Protein AF-A0AAV2NN46-F1 (afdb_monomer_lite)

pLDDT: mean 78.25, std 20.44, range [29.89, 98.44]

Secondary structure (DSSP, 8-state):
-HHHHHHHHHHHHHTT----TT--TT---HHHHHHHHHHHHHHHHHHS--GGG---PPP-----------------------------------HHHHHHHHHHHHHHHHHHHHHHHHHHHHHHHHHHT--HHHHHHHTT--HHHHHHHHHHHHHHHHHHHIIIIIHHHHHHHHTTSS-HHHHHHHHT--HHHHHHHHHHHTSTTTGGGGTT----TT-SS-HHHHHHHHHHHHHHHS-TTS----SHHHHHHHHHHHHHHHHHHTT----THHHHHTS--HHHHHHHHHHSHHHHHHHHHS--

Foldseek 3Di:
DFVVQLVVLVVCVVVVPDDDPVSPDSGHDPVVVVVVCVVCVVVCCVVPPDPVPDPDDDPPPPPPDDDDDDDDDDDDDDDDDDDDDDDDDPDPPDPVVVVVVVVLLVVLVVLLVVLVLLVVLLVCCVPVVDDLVVSCVVSVHDSVVSVLLNVLVVLVVVLCLCVQQQVVLLVCVVVVVDPLVRSCVVSVHDSVSSVVQNVQVVPPVSNPPSQAPVPPVQPQDGPVLLVVLLVVLLCQLPPPVNPFDLALSRSLVVSFLSSLVSSVVVVTDHDPVCVVPNGHDPVVSSSSCSNCVVVSCVSRVVPD

Sequence (304 aa):
MEHLLSLAYKFAKEEKIPYPSIWKFNKADELWLLEFHMRNSEEMVRRFPPASSCTKEPPASTCAWESSSLLEQQEISEPSTSSYAHQPKRLKLSQDSNVRKSDIQTRIKRHLEISDQLDKAAKKVLEEYKDIARVAREYQLNPWILKQKVDIIELRKKQFFWKCKVEPAVHAVRFNILSVCDAAKEYKVEESDIHNRLKQLKNPKSCIYLHETIKTDDKVLSCEEEFLLLKKLEAEVNDDRNRNCGCRTCSLQILRHLAYQFAVENKKQYPSAWNNNKVADEVWLLQFEMRHSIEISEYFDMNV

Structure (mmCIF, N/CA/C/O backbone):
data_AF-A0AAV2NN46-F1
#
_entry.id   AF-A0AAV2NN46-F1
#
loop_
_atom_site.group_PDB
_atom_site.id
_atom_site.type_symbol
_atom_site.label_atom_id
_atom_site.label_alt_id
_atom_site.label_comp_id
_atom_site.label_asym_id
_atom_site.label_entity_id
_atom_site.label_seq_id
_atom_site.pdbx_PDB_ins_code
_atom_site.Cartn_x
_atom_site.Cartn_y
_atom_site.Cartn_z
_atom_site.occupancy
_atom_site.B_iso_or_equiv
_atom_site.auth_seq_id
_atom_site.auth_comp_id
_atom_site.auth_asym_id
_atom_site.auth_atom_id
_atom_site.pdbx_PDB_model_num
ATOM 1 N N . MET A 1 1 ? -22.398 11.031 11.250 1.00 68.88 1 MET A N 1
ATOM 2 C CA . MET A 1 1 ? -22.156 9.573 11.314 1.00 68.88 1 MET A CA 1
ATOM 3 C C . MET A 1 1 ? -23.207 8.875 12.171 1.00 68.88 1 MET A C 1
ATOM 5 O O . MET A 1 1 ? -23.981 8.112 11.622 1.00 68.88 1 MET A O 1
ATOM 9 N N . GLU A 1 2 ? -23.344 9.218 13.454 1.00 78.62 2 GLU A N 1
ATOM 10 C CA . GLU A 1 2 ? -24.349 8.625 14.365 1.00 78.62 2 GLU A CA 1
ATOM 11 C C . GLU A 1 2 ? -25.800 8.664 13.857 1.00 78.62 2 GLU A C 1
ATOM 13 O O . GLU A 1 2 ? -26.552 7.692 13.963 1.00 78.62 2 GLU A O 1
ATOM 18 N N . HIS A 1 3 ? -26.185 9.777 13.227 1.00 84.44 3 HIS A N 1
ATOM 19 C CA . HIS A 1 3 ? -27.491 9.897 12.588 1.00 84.44 3 HIS A CA 1
ATOM 20 C C . HIS A 1 3 ? -27.674 8.907 11.425 1.00 84.44 3 HIS A C 1
ATOM 22 O O . HIS A 1 3 ? -28.733 8.302 11.321 1.00 84.44 3 HIS A O 1
ATOM 28 N N . LEU A 1 4 ? -26.638 8.680 10.606 1.00 79.56 4 LEU A N 1
ATOM 29 C CA . LEU A 1 4 ? -26.676 7.730 9.486 1.00 79.56 4 LEU A CA 1
ATOM 30 C C . LEU A 1 4 ? -26.758 6.284 9.974 1.00 79.56 4 LEU A C 1
ATOM 32 O O . LEU A 1 4 ? -27.540 5.516 9.430 1.00 79.56 4 LEU A O 1
ATOM 36 N N . LEU A 1 5 ? -26.014 5.928 11.026 1.00 86.94 5 LEU A N 1
ATOM 37 C CA . LEU A 1 5 ? -26.113 4.602 11.647 1.00 86.94 5 LEU A CA 1
ATOM 38 C C . LEU A 1 5 ? -27.522 4.350 12.195 1.00 86.94 5 LEU A C 1
ATOM 40 O O . LEU A 1 5 ? -28.080 3.269 12.019 1.00 86.94 5 LEU A O 1
ATOM 44 N N . SER A 1 6 ? -28.117 5.366 12.824 1.00 92.06 6 SER A N 1
ATOM 45 C CA . SER A 1 6 ? -29.492 5.296 13.330 1.00 92.06 6 SER A CA 1
ATOM 46 C C . SER A 1 6 ? -30.518 5.216 12.193 1.00 92.06 6 SER A C 1
ATOM 48 O O . SER A 1 6 ? -31.498 4.482 12.291 1.00 92.06 6 SER A O 1
ATOM 50 N N . LEU A 1 7 ? -30.298 5.959 11.104 1.00 90.19 7 LEU A N 1
ATOM 51 C CA . LEU A 1 7 ? -31.166 5.967 9.928 1.00 90.19 7 LEU A CA 1
ATOM 52 C C . LEU A 1 7 ? -31.116 4.624 9.191 1.00 90.19 7 LEU A C 1
ATOM 54 O O . LEU A 1 7 ? -32.164 4.085 8.863 1.00 90.19 7 LEU A O 1
ATOM 58 N N . ALA A 1 8 ? -29.924 4.054 9.002 1.00 89.31 8 ALA A N 1
ATOM 59 C CA . ALA A 1 8 ? -29.737 2.739 8.395 1.00 89.31 8 ALA A CA 1
ATOM 60 C C . ALA A 1 8 ? -30.438 1.636 9.200 1.00 89.31 8 ALA A C 1
ATOM 62 O O . ALA A 1 8 ? -31.126 0.795 8.623 1.00 89.31 8 ALA A O 1
ATOM 63 N N . TYR A 1 9 ? -30.332 1.685 10.534 1.00 92.94 9 TYR A N 1
ATOM 64 C CA . TYR A 1 9 ? -31.074 0.786 11.418 1.00 92.94 9 TYR A CA 1
ATOM 65 C C . TYR A 1 9 ? -32.588 0.922 11.247 1.00 92.94 9 TYR A C 1
ATOM 67 O O . TYR A 1 9 ? -33.283 -0.078 11.070 1.00 92.94 9 TYR A O 1
ATOM 75 N N . LYS A 1 10 ? -33.104 2.157 11.296 1.00 93.50 10 LYS A N 1
ATOM 76 C CA . LYS A 1 10 ? -34.539 2.424 11.134 1.00 93.50 10 LYS A CA 1
ATOM 77 C C . LYS A 1 10 ? -35.049 1.942 9.785 1.00 93.50 10 LYS A C 1
ATOM 79 O O . LYS A 1 10 ? -36.015 1.193 9.762 1.00 93.50 10 LYS A O 1
ATOM 84 N N . PHE A 1 11 ? -34.350 2.283 8.707 1.00 90.00 11 PHE A N 1
ATOM 85 C CA . PHE A 1 11 ? -34.694 1.868 7.353 1.00 90.00 11 PHE A CA 1
ATOM 86 C C . PHE A 1 11 ? -34.747 0.342 7.225 1.00 90.00 11 PHE A C 1
ATOM 88 O O . PHE A 1 11 ? -35.750 -0.202 6.778 1.00 90.00 11 PHE A O 1
ATOM 95 N N . ALA A 1 12 ? -33.715 -0.372 7.692 1.00 89.38 12 ALA A N 1
ATOM 96 C CA . ALA A 1 12 ? -33.706 -1.833 7.634 1.00 89.38 12 ALA A CA 1
ATOM 97 C C . ALA A 1 12 ? -34.866 -2.451 8.433 1.00 89.38 12 ALA A C 1
ATOM 99 O O . ALA A 1 12 ? -35.472 -3.429 8.001 1.00 89.38 12 ALA A O 1
ATOM 100 N N . LYS A 1 13 ? -35.210 -1.861 9.583 1.00 93.31 13 LYS A N 1
ATOM 101 C CA . LYS A 1 13 ? -36.334 -2.300 10.415 1.00 93.31 13 LYS A CA 1
ATOM 102 C C . LYS A 1 13 ? -37.697 -2.014 9.773 1.00 93.31 13 LYS A C 1
ATOM 104 O O . LYS A 1 13 ? -38.565 -2.882 9.817 1.00 93.31 13 LYS A O 1
ATOM 109 N N . GLU A 1 14 ? -37.886 -0.827 9.203 1.00 94.50 14 GLU A N 1
ATOM 110 C CA . GLU A 1 14 ? -39.122 -0.392 8.535 1.00 94.50 14 GLU A CA 1
ATOM 111 C C . GLU A 1 14 ? -39.401 -1.236 7.286 1.00 94.50 14 GLU A C 1
ATOM 113 O O . GLU A 1 14 ? -40.496 -1.775 7.133 1.00 94.50 14 GLU A O 1
ATOM 118 N N . GLU A 1 15 ? -38.372 -1.468 6.473 1.00 94.75 15 GLU A N 1
ATOM 119 C CA . GLU A 1 15 ? -38.445 -2.267 5.245 1.00 94.75 15 GLU A CA 1
ATOM 120 C C . GLU A 1 15 ? -38.353 -3.784 5.495 1.00 94.75 15 GLU A C 1
ATOM 122 O O . GLU A 1 15 ? -38.344 -4.580 4.556 1.00 94.75 15 GLU A O 1
ATOM 127 N N . LYS A 1 16 ? -38.275 -4.214 6.765 1.00 93.56 16 LYS A N 1
ATOM 128 C CA . LYS A 1 16 ? -38.115 -5.624 7.177 1.00 93.56 16 LYS A CA 1
ATOM 129 C C . LYS A 1 16 ? -36.925 -6.323 6.499 1.00 93.56 16 LYS A C 1
ATOM 131 O O . LYS A 1 16 ? -36.957 -7.531 6.255 1.00 93.56 16 LYS A O 1
ATOM 136 N N . ILE A 1 17 ? -35.865 -5.573 6.211 1.00 86.56 17 ILE A N 1
ATOM 137 C CA . ILE A 1 17 ? -34.617 -6.093 5.655 1.00 86.56 17 ILE A CA 1
ATOM 138 C C . ILE A 1 17 ? -33.872 -6.828 6.779 1.00 86.56 17 ILE A C 1
ATOM 140 O O . ILE A 1 17 ? -33.664 -6.244 7.844 1.00 86.56 17 ILE A O 1
ATOM 144 N N . PRO A 1 18 ? -33.442 -8.087 6.585 1.00 87.00 18 PRO A N 1
ATOM 145 C CA . PRO A 1 18 ? -32.625 -8.782 7.573 1.00 87.00 18 PRO A CA 1
ATOM 146 C C . PRO A 1 18 ? -31.328 -8.013 7.846 1.00 87.00 18 PRO A C 1
ATOM 148 O O . PRO A 1 18 ? -30.603 -7.663 6.914 1.00 87.00 18 PRO A O 1
ATOM 151 N N . TYR A 1 19 ? -31.010 -7.782 9.118 1.00 86.75 19 TYR A N 1
ATOM 152 C CA . TYR A 1 19 ? -29.772 -7.124 9.535 1.00 86.75 19 TYR A CA 1
ATOM 153 C C . TYR A 1 19 ? -29.030 -7.947 10.602 1.00 86.75 19 TYR A C 1
ATOM 155 O O . TYR A 1 19 ? -29.654 -8.735 11.320 1.00 86.75 19 TYR A O 1
ATOM 163 N N . PRO A 1 20 ? -27.695 -7.798 10.716 1.00 82.94 20 PRO A N 1
ATOM 164 C CA . PRO A 1 20 ? -26.897 -8.546 11.682 1.00 82.94 20 PRO A CA 1
ATOM 165 C C . PRO A 1 20 ? -27.346 -8.315 13.129 1.00 82.94 20 PRO A C 1
ATOM 167 O O . PRO A 1 20 ? -27.617 -7.186 13.536 1.00 82.94 20 PRO A O 1
ATOM 170 N N . SER A 1 21 ? -27.309 -9.364 13.953 1.00 85.31 21 SER A N 1
ATOM 171 C CA . SER A 1 21 ? -27.601 -9.276 15.394 1.00 85.31 21 SER A CA 1
ATOM 172 C C . SER A 1 21 ? -26.622 -8.382 16.169 1.00 85.31 21 SER A C 1
ATOM 174 O O . SER A 1 21 ? -26.901 -7.995 17.304 1.00 85.31 21 SER A O 1
ATOM 176 N N . ILE A 1 22 ? -25.480 -8.030 15.562 1.00 82.44 22 ILE A N 1
ATOM 177 C CA . ILE A 1 22 ? -24.497 -7.108 16.143 1.00 82.44 22 ILE A CA 1
ATOM 178 C C . ILE A 1 22 ? -25.005 -5.662 16.183 1.00 82.44 22 ILE A C 1
ATOM 180 O O . ILE A 1 22 ? -24.465 -4.861 16.943 1.00 82.44 22 ILE A O 1
ATOM 184 N N . TRP A 1 23 ? -26.025 -5.322 15.384 1.00 89.88 23 TRP A N 1
ATOM 185 C CA . TRP A 1 23 ? -26.665 -4.009 15.413 1.00 89.88 23 TRP A CA 1
ATOM 186 C C . TRP A 1 23 ? -27.388 -3.842 16.748 1.00 89.88 23 TRP A C 1
ATOM 188 O O . TRP A 1 23 ? -28.367 -4.529 17.042 1.00 89.88 23 TRP A O 1
ATOM 198 N N . LYS A 1 24 ? -26.882 -2.937 17.585 1.00 84.56 24 LYS A N 1
ATOM 199 C CA . LYS A 1 24 ? -27.373 -2.712 18.948 1.00 84.56 24 LYS A CA 1
ATOM 200 C C . LYS A 1 24 ? -27.848 -1.275 19.108 1.00 84.56 24 LYS A C 1
ATOM 202 O O . LYS A 1 24 ? -27.440 -0.380 18.376 1.00 84.56 24 LYS A O 1
ATOM 207 N N . PHE A 1 25 ? -28.720 -1.055 20.091 1.00 85.44 25 PHE A N 1
ATOM 208 C CA . PHE A 1 25 ? -29.159 0.283 20.510 1.00 85.44 25 PHE A CA 1
ATOM 209 C C . PHE A 1 25 ? -29.754 1.149 19.386 1.00 85.44 25 PHE A C 1
ATOM 211 O O . PHE A 1 25 ? -29.559 2.361 19.362 1.00 85.44 25 PHE A O 1
ATOM 218 N N . ASN A 1 26 ? -30.504 0.532 18.469 1.00 88.19 26 ASN A N 1
ATOM 219 C CA . ASN A 1 26 ? -31.112 1.202 17.315 1.00 88.19 26 ASN A CA 1
ATOM 220 C C . ASN A 1 26 ? -30.107 1.866 16.357 1.00 88.19 26 ASN A C 1
ATOM 222 O O . ASN A 1 26 ? -30.427 2.880 15.735 1.00 88.19 26 ASN A O 1
ATOM 226 N N . LYS A 1 27 ? -28.898 1.307 16.244 1.00 88.69 27 LYS A N 1
ATOM 227 C CA . LYS A 1 27 ? -27.855 1.773 15.330 1.00 88.69 27 LYS A CA 1
ATOM 228 C C . LYS A 1 27 ? -27.284 0.610 14.528 1.00 88.69 27 LYS A C 1
ATOM 230 O O . LYS A 1 27 ? -27.138 -0.501 15.042 1.00 88.69 27 LYS A O 1
ATOM 235 N N . ALA A 1 28 ? -26.961 0.891 13.271 1.00 88.00 28 ALA A N 1
ATOM 236 C CA . ALA A 1 28 ? -26.109 0.034 12.470 1.00 88.00 28 ALA A CA 1
ATOM 237 C C . ALA A 1 28 ? -24.689 0.005 13.046 1.00 88.00 28 ALA A C 1
ATOM 239 O O . ALA A 1 28 ? -24.273 0.921 13.759 1.00 88.00 28 ALA A O 1
ATOM 240 N N . ASP A 1 29 ? -23.956 -1.055 12.736 1.00 87.31 29 ASP A N 1
ATOM 241 C CA . ASP A 1 29 ? -22.530 -1.142 13.036 1.00 87.31 29 ASP A CA 1
ATOM 242 C C . ASP A 1 29 ? -21.711 -0.225 12.097 1.00 87.31 29 ASP A C 1
ATOM 244 O O . ASP A 1 29 ? -22.091 0.023 10.948 1.00 87.31 29 ASP A O 1
ATOM 248 N N . GLU A 1 30 ? -20.600 0.314 12.606 1.00 75.94 30 GLU A N 1
ATOM 249 C CA . GLU A 1 30 ? -19.731 1.228 11.853 1.00 75.94 30 GLU A CA 1
ATOM 250 C C . GLU A 1 30 ? -19.098 0.548 10.637 1.00 75.94 30 GLU A C 1
ATOM 252 O O . GLU A 1 30 ? -18.963 1.195 9.597 1.00 75.94 30 GLU A O 1
ATOM 257 N N . LEU A 1 31 ? -18.756 -0.744 10.736 1.00 67.75 31 LEU A N 1
ATOM 258 C CA . LEU A 1 31 ? -18.189 -1.497 9.615 1.00 67.75 31 LEU A CA 1
ATOM 259 C C . LEU A 1 31 ? -19.199 -1.616 8.473 1.00 67.75 31 LEU A C 1
ATOM 261 O O . LEU A 1 31 ? -18.835 -1.388 7.323 1.00 67.75 31 LEU A O 1
ATOM 265 N N . TRP A 1 32 ? -20.477 -1.858 8.772 1.00 84.94 32 TRP A N 1
ATOM 266 C CA . TRP A 1 32 ? -21.539 -1.853 7.769 1.00 84.94 32 TRP A CA 1
ATOM 267 C C . TRP A 1 32 ? -21.662 -0.500 7.072 1.00 84.94 32 TRP A C 1
ATOM 269 O O . TRP A 1 32 ? -21.807 -0.458 5.853 1.00 84.94 32 TRP A O 1
ATOM 279 N N . LEU A 1 33 ? -21.598 0.616 7.810 1.00 77.50 33 LEU A N 1
ATOM 280 C CA . LEU A 1 33 ? -21.675 1.944 7.192 1.00 77.50 33 LEU A CA 1
ATOM 281 C C . LEU A 1 33 ? -20.454 2.220 6.314 1.00 77.50 33 LEU A C 1
ATOM 283 O O . LEU A 1 33 ? -20.599 2.817 5.247 1.00 77.50 33 LEU A O 1
ATOM 287 N N . LEU A 1 34 ? -19.275 1.756 6.734 1.00 63.25 34 LEU A N 1
ATOM 288 C CA . LEU A 1 34 ? -18.066 1.806 5.922 1.00 63.25 34 LEU A CA 1
ATOM 289 C C . LEU A 1 34 ? -18.253 1.013 4.627 1.00 63.25 34 LEU A C 1
ATOM 291 O O . LEU 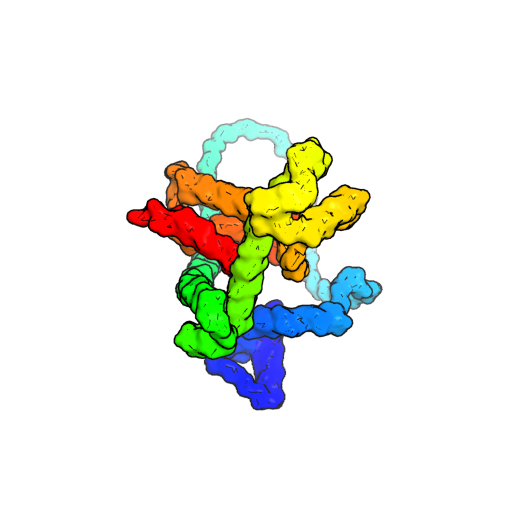A 1 34 ? -18.029 1.538 3.542 1.00 63.25 34 LEU A O 1
ATOM 295 N N . GLU A 1 35 ? -18.711 -0.234 4.728 1.00 65.44 35 GLU A N 1
ATOM 296 C CA . GLU A 1 35 ? -18.970 -1.104 3.581 1.00 65.44 35 GLU A CA 1
ATOM 297 C C . GLU A 1 35 ? -20.028 -0.514 2.648 1.00 65.44 35 GLU A C 1
ATOM 299 O O . GLU A 1 35 ? -19.847 -0.511 1.430 1.00 65.44 35 GLU A O 1
ATOM 304 N N . PHE A 1 36 ? -21.113 0.031 3.202 1.00 77.75 36 PHE A N 1
ATOM 305 C CA . PHE A 1 36 ? -22.149 0.723 2.447 1.00 77.75 36 PHE A CA 1
ATOM 306 C C . PHE A 1 36 ? -21.568 1.924 1.701 1.00 77.75 36 PHE A C 1
ATOM 308 O O . PHE A 1 36 ? -21.838 2.087 0.510 1.00 77.75 36 PHE A O 1
ATOM 315 N N . HIS A 1 37 ? -20.753 2.738 2.377 1.00 68.50 37 HIS A N 1
ATOM 316 C CA . HIS A 1 37 ? -20.130 3.902 1.765 1.00 68.50 37 HIS A CA 1
ATOM 317 C C . HIS A 1 37 ? -19.185 3.500 0.637 1.00 68.50 37 HIS A C 1
ATOM 319 O O . HIS A 1 37 ? -19.255 4.061 -0.449 1.00 68.50 37 HIS A O 1
ATOM 325 N N . MET A 1 38 ? -18.355 2.483 0.859 1.00 49.62 38 MET A N 1
ATOM 326 C CA . MET A 1 38 ? -17.400 1.995 -0.134 1.00 49.62 38 MET A CA 1
ATOM 327 C C . MET A 1 38 ? -18.085 1.317 -1.327 1.00 49.62 38 MET A C 1
ATOM 329 O O . MET A 1 38 ? -17.611 1.442 -2.450 1.00 49.62 38 MET A O 1
ATOM 333 N N . ARG A 1 39 ? -19.211 0.622 -1.116 1.00 61.47 39 ARG A N 1
ATOM 334 C CA . ARG A 1 39 ? -19.958 -0.053 -2.191 1.00 61.47 39 ARG A CA 1
ATOM 335 C C . ARG A 1 39 ? -20.794 0.915 -3.034 1.00 61.47 39 ARG A C 1
ATOM 337 O O . ARG A 1 39 ? -21.052 0.624 -4.196 1.00 61.47 39 ARG A O 1
ATOM 344 N N . ASN A 1 40 ? -21.223 2.039 -2.459 1.00 72.56 40 ASN A N 1
ATOM 345 C CA . ASN A 1 40 ? -22.122 2.996 -3.109 1.00 72.56 40 ASN A CA 1
ATOM 346 C C . ASN A 1 40 ? -21.483 4.376 -3.329 1.00 72.56 40 ASN A C 1
ATOM 348 O O . ASN A 1 40 ? -22.207 5.326 -3.617 1.00 72.56 40 ASN A O 1
ATOM 352 N N . SER A 1 41 ? -20.163 4.515 -3.184 1.00 65.25 41 SER A N 1
ATOM 353 C CA . SER A 1 41 ? -19.472 5.811 -3.248 1.00 65.25 41 SER A CA 1
ATOM 354 C C . SER A 1 41 ? -19.712 6.529 -4.577 1.00 65.25 41 SER A C 1
ATOM 356 O O . SER A 1 41 ? -20.092 7.696 -4.568 1.00 65.25 41 SER A O 1
ATOM 358 N N . GLU A 1 42 ? -19.593 5.832 -5.710 1.00 52.72 42 GLU A N 1
ATOM 359 C CA . GLU A 1 42 ? -19.836 6.408 -7.042 1.00 52.72 42 GLU A CA 1
ATOM 360 C C . GLU A 1 42 ? -21.281 6.907 -7.211 1.00 52.72 42 GLU A C 1
ATOM 362 O O . GLU A 1 42 ? -21.515 8.018 -7.693 1.00 52.72 42 GLU A O 1
ATOM 367 N N . GLU A 1 43 ? -22.267 6.117 -6.776 1.00 67.69 43 GLU A N 1
ATOM 368 C CA . GLU A 1 43 ? -23.683 6.493 -6.869 1.00 67.69 43 GLU A CA 1
ATOM 369 C C . GLU A 1 43 ? -24.028 7.626 -5.890 1.00 67.69 43 GLU A C 1
ATOM 371 O O . GLU A 1 43 ? -24.821 8.510 -6.218 1.00 67.69 43 GLU A O 1
ATOM 376 N N . MET A 1 44 ? -23.397 7.655 -4.712 1.00 71.44 44 MET A N 1
ATOM 377 C CA . MET A 1 44 ? -23.542 8.759 -3.766 1.00 71.44 44 MET A CA 1
ATOM 378 C C . MET A 1 44 ? -22.948 10.056 -4.315 1.00 71.44 44 MET A C 1
ATOM 380 O O . MET A 1 44 ? -23.612 11.083 -4.225 1.00 71.44 44 MET A O 1
ATOM 384 N N . VAL A 1 45 ? -21.777 10.022 -4.956 1.00 66.31 45 VAL A N 1
ATOM 385 C CA . VAL A 1 45 ? -21.192 11.197 -5.630 1.00 66.31 45 VAL A CA 1
ATOM 386 C C . VAL A 1 45 ? -22.081 11.670 -6.783 1.00 66.31 45 VAL A C 1
ATOM 388 O O . VAL A 1 45 ? -22.266 12.873 -6.969 1.00 66.31 45 VAL A O 1
ATOM 391 N N . ARG A 1 46 ? -22.684 10.740 -7.538 1.00 72.94 46 ARG A N 1
ATOM 392 C CA . ARG A 1 46 ? -23.619 11.074 -8.621 1.00 72.94 46 ARG A CA 1
ATOM 393 C C . ARG A 1 46 ? -24.901 11.738 -8.105 1.00 72.94 46 ARG A C 1
ATOM 395 O O . ARG A 1 46 ? -25.389 12.669 -8.742 1.00 72.94 46 ARG A O 1
ATOM 402 N N . ARG A 1 47 ? -25.481 11.248 -7.003 1.00 75.69 47 ARG A N 1
ATOM 403 C CA . ARG A 1 47 ? -26.779 11.729 -6.482 1.00 75.69 47 ARG A CA 1
ATOM 404 C C . ARG A 1 47 ? -26.673 12.913 -5.532 1.00 75.69 47 ARG A C 1
ATOM 406 O O . ARG A 1 47 ? -27.607 13.707 -5.453 1.00 75.69 47 ARG A O 1
ATOM 413 N N . PHE A 1 48 ? -25.567 13.021 -4.810 1.00 76.00 48 PHE A N 1
ATOM 414 C CA . PHE A 1 48 ? -25.339 14.041 -3.798 1.00 76.00 48 PHE A CA 1
ATOM 415 C C . PHE A 1 48 ? -24.089 14.833 -4.188 1.00 76.00 48 PHE A C 1
ATOM 417 O O . PHE A 1 48 ? -22.982 14.485 -3.772 1.00 76.00 48 PHE A O 1
ATOM 424 N N . PRO A 1 49 ? -24.238 15.880 -5.019 1.00 67.12 49 PRO A N 1
ATOM 425 C CA . PRO A 1 49 ? -23.098 16.672 -5.446 1.00 67.12 49 PRO A CA 1
ATOM 426 C C . PRO A 1 49 ? -22.423 17.341 -4.231 1.00 67.12 49 PRO A C 1
ATOM 428 O O . PRO A 1 49 ? -23.087 17.633 -3.229 1.00 67.12 49 PRO A O 1
ATOM 431 N N . PRO A 1 50 ? -21.097 17.567 -4.284 1.00 65.25 50 PRO A N 1
ATOM 432 C CA . PRO A 1 50 ? -20.323 18.062 -3.149 1.00 65.25 50 PRO A CA 1
ATOM 433 C C . PRO A 1 50 ? -20.869 19.401 -2.647 1.00 65.25 50 PRO A C 1
ATOM 435 O O . PRO A 1 50 ? -21.323 20.227 -3.436 1.00 65.25 50 PRO A O 1
ATOM 438 N N . ALA A 1 51 ? -20.784 19.653 -1.339 1.00 59.41 51 ALA A N 1
ATOM 439 C CA . ALA A 1 51 ? -21.324 20.862 -0.704 1.00 59.41 51 ALA A CA 1
ATOM 440 C C . ALA A 1 51 ? -20.830 22.185 -1.326 1.00 59.41 51 ALA A C 1
ATOM 442 O O . ALA A 1 51 ? -21.550 23.178 -1.291 1.00 59.41 51 ALA A O 1
ATOM 443 N N . SER A 1 52 ? -19.653 22.188 -1.961 1.00 55.03 52 SER A N 1
ATOM 444 C CA . SER A 1 52 ? -19.111 23.315 -2.735 1.00 55.03 52 SER A CA 1
ATOM 445 C C . SER A 1 52 ? -19.956 23.702 -3.958 1.00 55.03 52 SER A C 1
ATOM 447 O O . SER A 1 52 ? -19.765 24.779 -4.510 1.00 55.03 52 SER A O 1
ATOM 449 N N . SER A 1 53 ? -20.888 22.846 -4.381 1.00 58.84 53 SER A N 1
ATOM 450 C CA . SER A 1 53 ? -21.838 23.109 -5.471 1.00 58.84 53 SER A CA 1
ATOM 451 C C . SER A 1 53 ? -23.183 23.672 -4.989 1.00 58.84 53 SER A C 1
ATOM 453 O O . SER A 1 53 ? -24.026 24.045 -5.804 1.00 58.84 53 SER A O 1
ATOM 455 N N . CYS A 1 54 ? -23.402 23.756 -3.671 1.00 59.50 54 CYS A N 1
ATOM 456 C CA . CYS A 1 54 ? -24.621 24.313 -3.096 1.00 59.50 54 CYS A CA 1
ATOM 457 C C . CYS A 1 54 ? -24.557 25.850 -3.085 1.00 59.50 54 CYS A C 1
ATOM 459 O O . CYS A 1 54 ? -23.841 26.441 -2.285 1.00 59.50 54 CYS A O 1
ATOM 461 N N . THR A 1 55 ? -25.330 26.507 -3.954 1.00 65.94 55 THR A N 1
ATOM 462 C CA . THR A 1 55 ? -25.462 27.980 -4.009 1.00 65.94 55 THR A CA 1
ATOM 463 C C . THR A 1 55 ? -26.515 28.538 -3.052 1.00 65.94 55 THR A C 1
ATOM 465 O O . THR A 1 55 ? -26.741 29.745 -3.015 1.00 65.94 55 THR A O 1
ATOM 468 N N . LYS A 1 56 ? -27.193 27.675 -2.288 1.00 62.16 56 LYS A N 1
ATOM 469 C CA . LYS A 1 56 ? -28.202 28.105 -1.323 1.00 62.16 56 LYS A CA 1
ATOM 470 C C . LYS A 1 56 ? -27.510 28.511 -0.031 1.00 62.16 56 LYS A C 1
ATOM 472 O O . LYS A 1 56 ? -26.944 27.661 0.655 1.00 62.16 56 LYS A O 1
ATOM 477 N N . GLU A 1 57 ? -27.587 29.797 0.297 1.00 48.66 57 GLU A N 1
ATOM 478 C CA . GLU A 1 57 ? -27.253 30.269 1.636 1.00 48.66 57 GLU A CA 1
ATOM 479 C C . GLU A 1 57 ? -28.121 29.510 2.653 1.00 48.66 57 GLU A C 1
ATOM 481 O O . GLU A 1 57 ? -29.331 29.353 2.437 1.00 48.66 57 GLU A O 1
ATOM 486 N N . PRO A 1 58 ? -27.528 28.972 3.733 1.00 49.34 58 PRO A N 1
ATOM 487 C CA . PRO A 1 58 ? -28.312 28.345 4.781 1.00 49.34 58 PRO A CA 1
ATOM 488 C C . PRO A 1 58 ? -29.294 29.385 5.337 1.00 49.34 58 PRO A C 1
ATOM 490 O O . PRO A 1 58 ? -28.894 30.530 5.561 1.00 49.34 58 PRO A O 1
ATOM 493 N N . PRO A 1 59 ? -30.572 29.025 5.553 1.00 48.12 59 PRO A N 1
ATOM 494 C CA . PRO A 1 59 ? -31.536 29.953 6.123 1.00 48.12 59 PRO A CA 1
ATOM 495 C C . PRO A 1 59 ? -30.983 30.472 7.449 1.00 48.12 59 PRO A C 1
ATOM 497 O O . PRO A 1 59 ? -30.543 29.678 8.285 1.00 48.12 59 PRO A O 1
ATOM 500 N N . ALA A 1 60 ? -30.963 31.799 7.601 1.00 44.62 60 ALA A N 1
ATOM 501 C CA . ALA A 1 60 ? -30.478 32.472 8.794 1.00 44.62 60 ALA A CA 1
ATOM 502 C C . ALA A 1 60 ? -31.142 31.844 10.025 1.00 44.62 60 ALA A C 1
ATOM 504 O O . ALA A 1 60 ? -32.339 32.001 10.260 1.00 44.62 60 ALA A O 1
ATOM 505 N N . SER A 1 61 ? -30.357 31.072 10.774 1.00 45.06 61 SER A N 1
ATOM 506 C CA . SER A 1 61 ? -30.796 30.442 12.008 1.00 45.06 61 SER A CA 1
ATOM 507 C C . SER A 1 61 ? -31.019 31.541 13.037 1.00 45.06 61 SER A C 1
ATOM 509 O O . SER A 1 61 ? -30.069 32.048 13.632 1.00 45.06 61 SER A O 1
ATOM 511 N N . THR A 1 62 ? -32.278 31.901 13.258 1.00 40.56 62 THR A N 1
ATOM 512 C CA . THR A 1 62 ? -32.748 32.663 14.415 1.00 40.56 62 THR A CA 1
ATOM 513 C C . THR A 1 62 ? -32.518 31.841 15.684 1.00 40.56 62 THR A C 1
ATOM 515 O O . THR A 1 62 ? -33.417 31.191 16.206 1.00 40.56 62 THR A O 1
ATOM 518 N N . CYS A 1 63 ? -31.290 31.867 16.199 1.00 34.16 63 CYS A N 1
ATOM 519 C CA . CYS A 1 63 ? -30.998 31.510 17.583 1.00 34.16 63 CYS A CA 1
ATOM 520 C C . CYS A 1 63 ? -30.846 32.805 18.381 1.00 34.16 63 CYS A C 1
ATOM 522 O O . CYS A 1 63 ? -29.748 33.315 18.581 1.00 34.16 63 CYS A O 1
ATOM 524 N N . ALA A 1 64 ? -31.987 33.348 18.800 1.00 38.75 64 ALA A N 1
ATOM 525 C CA . ALA A 1 64 ? -32.075 34.406 19.792 1.00 38.75 64 ALA A CA 1
ATOM 526 C C . ALA A 1 64 ? -31.890 33.797 21.185 1.00 38.75 64 ALA A C 1
ATOM 528 O O . ALA A 1 64 ? -32.877 33.462 21.829 1.00 38.75 64 ALA A O 1
ATOM 529 N N . TRP A 1 65 ? -30.647 33.607 21.630 1.00 36.44 65 TRP A N 1
ATOM 530 C CA . TRP A 1 65 ? -30.353 33.391 23.048 1.00 36.44 65 TRP A CA 1
ATOM 531 C C . TRP A 1 65 ? -29.677 34.650 23.581 1.00 36.44 65 TRP A C 1
ATOM 533 O O . TRP A 1 65 ? -28.559 35.000 23.208 1.00 36.44 65 TRP A O 1
ATOM 543 N N . GLU A 1 66 ? -30.440 35.353 24.408 1.00 33.22 66 GLU A N 1
ATOM 544 C CA . GLU A 1 66 ? -30.055 36.529 25.165 1.00 33.22 66 GLU A CA 1
ATOM 545 C C . GLU A 1 66 ? -28.804 36.237 26.005 1.00 33.22 66 GLU A C 1
ATOM 547 O O . GLU A 1 66 ? -28.729 35.259 26.747 1.00 33.22 66 GLU A O 1
ATOM 552 N N . SER A 1 67 ? -27.812 37.115 25.917 1.00 30.08 67 SER A N 1
ATOM 553 C CA . SER A 1 67 ? -26.810 37.284 26.965 1.00 30.08 67 SER A CA 1
ATOM 554 C C . SER A 1 67 ? -26.798 38.755 27.332 1.00 30.08 67 SER A C 1
ATOM 556 O O . SER A 1 67 ? -26.189 39.590 26.665 1.00 30.08 67 SER A O 1
ATOM 558 N N . SER A 1 68 ? -27.558 39.061 28.379 1.00 30.44 68 SER A N 1
ATOM 559 C CA . SER A 1 68 ? -27.524 40.338 29.072 1.00 30.44 68 SER A CA 1
ATOM 560 C C . SER A 1 68 ? -26.147 40.579 29.688 1.00 30.44 68 SER A C 1
ATOM 562 O O . SER A 1 68 ? -25.669 39.766 30.470 1.00 30.44 68 SER A O 1
ATOM 564 N N . SER A 1 69 ? -25.602 41.757 29.370 1.00 30.56 69 SER A N 1
ATOM 565 C CA . SER A 1 69 ? -25.003 42.714 30.309 1.00 30.56 69 SER A CA 1
ATOM 566 C C . SER A 1 69 ? -23.860 42.236 31.218 1.00 30.56 69 SER A C 1
ATOM 568 O O . SER A 1 69 ? -24.101 41.560 32.210 1.00 30.56 69 SER A O 1
ATOM 570 N N . LEU A 1 70 ? -22.662 42.802 31.033 1.00 29.89 70 LEU A N 1
ATOM 571 C CA . LEU A 1 70 ? -22.257 43.975 31.829 1.00 29.89 70 LEU A CA 1
ATOM 572 C C . LEU A 1 70 ? -20.979 44.619 31.260 1.00 29.89 70 LEU A C 1
ATOM 574 O O . LEU A 1 70 ? -19.977 43.946 31.029 1.00 29.89 70 LEU A O 1
ATOM 578 N N . LEU A 1 71 ? -21.044 45.936 31.051 1.00 35.56 71 LEU A N 1
ATOM 579 C CA . LEU A 1 71 ? -19.887 46.825 30.958 1.00 35.56 71 LEU A CA 1
ATOM 580 C C . LEU A 1 71 ? -19.131 46.820 32.291 1.00 35.56 71 LEU A C 1
ATOM 582 O O . LEU A 1 71 ? -19.769 47.006 33.319 1.00 35.56 71 LEU A O 1
ATOM 586 N N . GLU A 1 72 ? -17.800 46.824 32.247 1.00 35.84 72 GLU A N 1
ATOM 587 C CA . GLU A 1 72 ? -17.042 47.856 32.963 1.00 35.84 72 GLU A CA 1
ATOM 588 C C . GLU A 1 72 ? -15.641 48.019 32.359 1.00 35.84 72 GLU A C 1
ATOM 590 O O . GLU A 1 72 ? -14.875 47.069 32.204 1.00 35.84 72 GLU A O 1
ATOM 595 N N . GLN A 1 73 ? -15.352 49.253 31.952 1.00 39.00 73 GLN A N 1
ATOM 596 C CA . GLN A 1 73 ? -14.027 49.739 31.591 1.00 39.00 73 GLN A CA 1
ATOM 597 C C . GLN A 1 73 ? -13.271 50.070 32.881 1.00 39.00 73 GLN A C 1
ATOM 599 O O . GLN A 1 73 ? -13.855 50.723 33.739 1.00 39.00 73 GLN A O 1
ATOM 604 N N . GLN A 1 74 ? -11.972 49.767 32.967 1.00 31.69 74 GLN A N 1
ATOM 605 C CA . GLN A 1 74 ? -11.015 50.761 33.463 1.00 31.69 74 GLN A CA 1
ATOM 606 C C . GLN A 1 74 ? -9.553 50.434 33.146 1.00 31.69 74 GLN A C 1
ATOM 608 O O . GLN A 1 74 ? -9.144 49.291 32.961 1.00 31.69 74 GLN A O 1
ATOM 613 N N . GLU A 1 75 ? -8.825 51.535 33.028 1.00 35.06 75 GLU A N 1
ATOM 614 C CA . GLU A 1 75 ? -7.491 51.766 32.504 1.00 35.06 75 GLU A CA 1
ATOM 615 C C . GLU A 1 75 ? -6.335 51.366 33.443 1.00 35.06 75 GLU A C 1
ATOM 617 O O . GLU A 1 75 ? -6.458 51.416 34.660 1.00 35.06 75 GLU A O 1
ATOM 622 N N . ILE A 1 76 ? -5.197 51.062 32.800 1.00 35.56 76 ILE A N 1
ATOM 623 C CA . ILE A 1 76 ? -3.795 51.406 33.128 1.00 35.56 76 ILE A CA 1
ATOM 624 C C . ILE A 1 76 ? -3.290 51.137 34.560 1.00 35.56 76 ILE A C 1
ATOM 626 O O . ILE A 1 76 ? -3.692 51.803 35.508 1.00 35.56 76 ILE A O 1
ATOM 630 N N . SER A 1 77 ? -2.247 50.295 34.674 1.00 31.83 77 SER A N 1
ATOM 631 C CA . SER A 1 77 ? -0.911 50.652 35.222 1.00 31.83 77 SER A CA 1
ATOM 632 C C . SER A 1 77 ? 0.029 49.431 35.269 1.00 31.83 77 SER A C 1
ATOM 634 O O . SER A 1 77 ? -0.240 48.452 35.959 1.00 31.83 77 SER A O 1
ATOM 636 N N . GLU A 1 78 ? 1.164 49.510 34.573 1.00 36.09 78 GLU A N 1
ATOM 637 C CA . GLU A 1 78 ? 2.430 48.863 34.976 1.00 36.09 78 GLU A CA 1
ATOM 638 C C . GLU A 1 78 ? 3.186 49.810 35.943 1.00 36.09 78 GLU A C 1
ATOM 640 O O . GLU A 1 78 ? 2.765 50.964 36.067 1.00 36.09 78 GLU A O 1
ATOM 645 N N . PRO A 1 79 ? 4.342 49.458 36.555 1.00 50.19 79 PRO A N 1
ATOM 646 C CA . PRO A 1 79 ? 5.027 48.161 36.668 1.00 50.19 79 PRO A CA 1
ATOM 647 C C . PRO A 1 79 ? 5.386 47.811 38.131 1.00 50.19 79 PRO A C 1
ATOM 649 O O . PRO A 1 79 ? 5.425 48.679 38.997 1.00 50.19 79 PRO A O 1
ATOM 652 N N . SER A 1 80 ? 5.768 46.557 38.406 1.00 34.06 80 SER A N 1
ATOM 653 C CA . SER A 1 80 ? 6.857 46.245 39.356 1.00 34.06 80 SER A CA 1
ATOM 654 C C . SER A 1 80 ? 7.275 44.776 39.291 1.00 34.06 80 SER A C 1
ATOM 656 O O . SER A 1 80 ? 6.490 43.853 39.487 1.00 34.06 80 SER A O 1
ATOM 658 N N . THR A 1 81 ? 8.568 44.605 39.052 1.00 39.12 81 THR A N 1
ATOM 659 C CA . THR A 1 81 ? 9.404 43.420 39.251 1.00 39.12 81 THR A CA 1
ATOM 660 C C . THR A 1 81 ? 9.145 42.689 40.570 1.00 39.12 81 THR A C 1
ATOM 662 O O . THR A 1 81 ? 9.313 43.277 41.635 1.00 39.12 81 THR A O 1
ATOM 665 N N . SER A 1 82 ? 8.891 41.377 40.512 1.00 33.38 82 SER A N 1
ATOM 666 C CA . SER A 1 82 ? 9.339 40.442 41.551 1.00 33.38 82 SER A CA 1
ATOM 667 C C . SER A 1 82 ? 9.329 38.996 41.053 1.00 33.38 82 SER A C 1
ATOM 669 O O . SER A 1 82 ? 8.376 38.517 40.442 1.00 33.38 82 SER A O 1
ATOM 671 N N . SER A 1 83 ? 10.444 38.329 41.320 1.00 40.72 83 SER A N 1
ATOM 672 C CA . SER A 1 83 ? 10.773 36.943 41.012 1.00 40.72 83 SER A CA 1
ATOM 673 C C . SER A 1 83 ? 9.773 35.968 41.645 1.00 40.72 83 SER A C 1
ATOM 675 O O . SER A 1 83 ? 9.661 35.941 42.869 1.00 40.72 83 SER A O 1
ATOM 677 N N . TYR A 1 84 ? 9.158 35.091 40.848 1.00 36.28 84 TYR A N 1
ATOM 678 C CA . TYR A 1 84 ? 8.643 33.811 41.338 1.00 36.28 84 TYR A CA 1
ATOM 679 C C . TYR A 1 84 ? 8.849 32.704 40.306 1.00 36.28 84 TYR A C 1
ATOM 681 O O . TYR A 1 84 ? 8.504 32.823 39.132 1.00 36.28 84 TYR A O 1
ATOM 689 N N . ALA A 1 85 ? 9.441 31.614 40.785 1.00 34.91 85 ALA A N 1
ATOM 690 C CA . ALA A 1 85 ? 9.689 30.390 40.051 1.00 34.91 85 ALA A CA 1
ATOM 691 C C . ALA A 1 85 ? 8.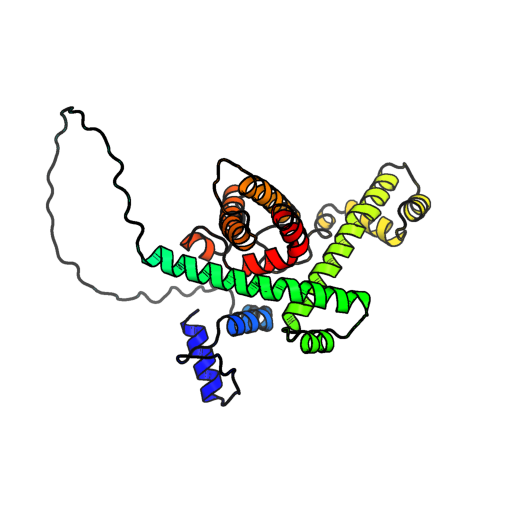380 29.793 39.507 1.00 34.91 85 ALA A C 1
ATOM 693 O O . ALA A 1 85 ? 7.481 29.419 40.262 1.00 34.91 85 ALA A O 1
ATOM 694 N N . HIS A 1 86 ? 8.297 29.650 38.185 1.00 34.69 86 HIS A N 1
ATOM 695 C CA . HIS A 1 86 ? 7.268 28.849 37.538 1.00 34.69 86 HIS A CA 1
ATOM 696 C C . HIS A 1 86 ? 7.529 27.362 37.806 1.00 34.69 86 HIS A C 1
ATOM 698 O O . HIS A 1 86 ? 8.370 26.737 37.163 1.00 34.69 86 HIS A O 1
ATOM 704 N N . GLN A 1 87 ? 6.761 26.766 38.717 1.00 38.78 87 GLN A N 1
ATOM 705 C CA . GLN A 1 87 ? 6.461 25.342 38.602 1.00 38.78 87 GLN A CA 1
ATOM 706 C C . GLN A 1 87 ? 5.459 25.144 37.455 1.00 38.78 87 GLN A C 1
ATOM 708 O O . GLN A 1 87 ? 4.449 25.856 37.398 1.00 38.78 87 GLN A O 1
ATOM 713 N N . PRO A 1 88 ? 5.672 24.178 36.546 1.00 34.66 88 PRO A N 1
ATOM 714 C CA . PRO A 1 88 ? 4.673 23.853 35.547 1.00 34.66 88 PRO A CA 1
ATOM 715 C C . PRO A 1 88 ? 3.467 23.210 36.240 1.00 34.66 88 PRO A C 1
ATOM 717 O O . PRO A 1 88 ? 3.545 22.105 36.783 1.00 34.66 88 PRO A O 1
ATOM 720 N N . LYS A 1 89 ? 2.326 23.908 36.200 1.00 32.62 89 LYS A N 1
ATOM 721 C CA . LYS A 1 89 ? 1.003 23.334 36.473 1.00 32.62 89 LYS A CA 1
ATOM 722 C C . LYS A 1 89 ? 0.849 22.086 35.599 1.00 32.62 89 LYS A C 1
ATOM 724 O O . LYS A 1 89 ? 0.649 22.192 34.391 1.00 32.62 89 LYS A O 1
ATOM 729 N N . ARG A 1 90 ? 0.934 20.900 36.210 1.00 33.72 90 ARG A N 1
ATOM 730 C CA . ARG A 1 90 ? 0.501 19.639 35.597 1.00 33.72 90 ARG A CA 1
ATOM 731 C C . ARG A 1 90 ? -0.955 19.807 35.169 1.00 33.72 90 ARG A C 1
ATOM 733 O O . ARG A 1 90 ? -1.857 19.824 36.007 1.00 33.72 90 ARG A O 1
ATOM 740 N N . LEU A 1 91 ? -1.167 19.932 33.862 1.00 33.78 91 LEU A N 1
ATOM 741 C CA . LEU A 1 91 ? -2.463 19.737 33.229 1.00 33.78 91 LEU A CA 1
ATOM 742 C C . LEU A 1 91 ? -2.981 18.362 33.662 1.00 33.78 91 LEU A C 1
ATOM 744 O O . LEU A 1 91 ? -2.382 17.333 33.347 1.00 33.78 91 LEU A O 1
ATOM 748 N N . LYS A 1 92 ? -4.073 18.349 34.431 1.00 35.88 92 LYS A N 1
ATOM 749 C CA . LYS A 1 92 ? -4.839 17.132 34.695 1.00 35.88 92 LYS A CA 1
ATOM 750 C C . LYS A 1 92 ? -5.384 16.657 33.351 1.00 35.88 92 LYS A C 1
ATOM 752 O O . LYS A 1 92 ? -6.361 17.206 32.849 1.00 35.88 92 LYS A O 1
ATOM 757 N N . LEU A 1 93 ? -4.707 15.676 32.759 1.00 35.81 93 LEU A N 1
ATOM 758 C CA . LEU A 1 93 ? -5.175 14.958 31.583 1.00 35.81 93 LEU A CA 1
ATOM 759 C C . LEU A 1 93 ? -6.504 14.296 31.970 1.00 35.81 93 LEU A C 1
ATOM 761 O O . LEU A 1 93 ? -6.547 13.449 32.864 1.00 35.81 93 LEU A O 1
ATOM 765 N N . SER A 1 94 ? -7.597 14.777 31.382 1.00 41.47 94 SER A N 1
ATOM 766 C CA . SER A 1 94 ? -8.954 14.354 31.715 1.00 41.47 94 SER A CA 1
ATOM 767 C C . SER A 1 94 ? -9.134 12.853 31.464 1.00 41.47 94 SER A C 1
ATOM 769 O O . SER A 1 94 ? -8.598 12.295 30.501 1.00 41.47 94 SER A O 1
ATOM 771 N N . GLN A 1 95 ? -9.913 12.196 32.329 1.00 43.34 95 GLN A N 1
ATOM 772 C CA . GLN A 1 95 ? -10.257 10.7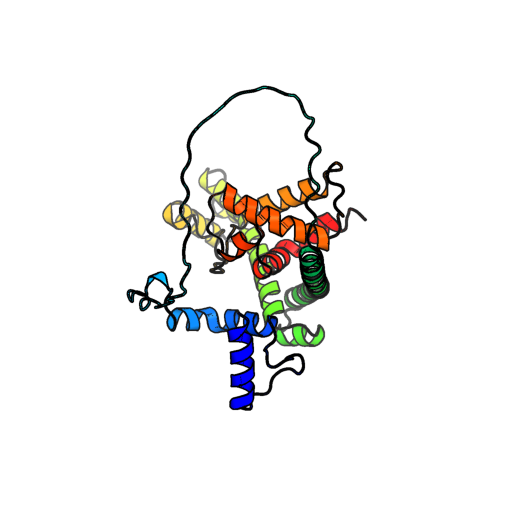67 32.247 1.00 43.34 95 GLN A CA 1
ATOM 773 C C . GLN A 1 95 ? -10.868 10.369 30.887 1.00 43.34 95 GLN A C 1
ATOM 775 O O . GLN A 1 95 ? -10.745 9.220 30.470 1.00 43.34 95 GLN A O 1
ATOM 780 N N . ASP A 1 96 ? -11.423 11.334 30.154 1.00 47.53 96 ASP A N 1
ATOM 781 C CA . ASP A 1 96 ? -12.010 11.176 28.820 1.00 47.53 96 ASP A CA 1
ATOM 782 C C . ASP A 1 96 ? -10.972 10.782 27.741 1.00 47.53 96 ASP A C 1
ATOM 784 O O . ASP A 1 96 ? -11.253 10.025 26.809 1.00 47.53 96 ASP A O 1
ATOM 788 N N . SER A 1 97 ? -9.716 11.223 27.900 1.00 54.06 97 SER A N 1
ATOM 789 C CA . SER A 1 97 ? -8.614 10.873 26.988 1.00 54.06 97 SER A CA 1
ATOM 790 C C . SER A 1 97 ? -8.168 9.410 27.111 1.00 54.06 97 SER A C 1
ATOM 792 O O . SER A 1 97 ? -7.755 8.804 26.120 1.00 54.06 97 SER A O 1
ATOM 794 N N . ASN A 1 98 ? -8.297 8.817 28.303 1.00 49.62 98 ASN A N 1
ATOM 795 C CA . ASN A 1 98 ? -7.944 7.418 28.547 1.00 49.62 98 ASN A CA 1
ATOM 796 C C . ASN A 1 98 ? -9.011 6.455 28.008 1.00 49.62 98 ASN A C 1
ATOM 798 O O . ASN A 1 98 ? -8.653 5.422 27.444 1.0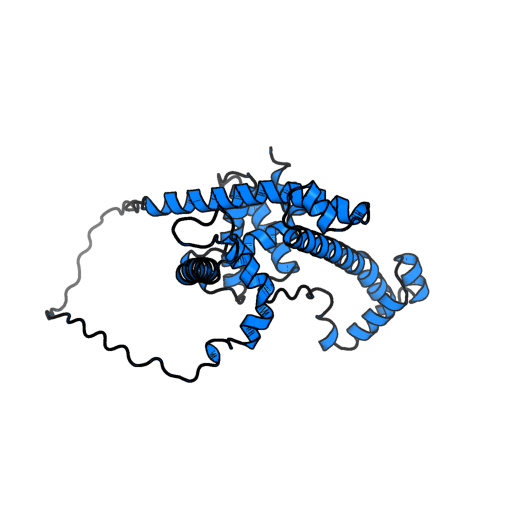0 49.62 98 ASN A O 1
ATOM 802 N N . VAL A 1 99 ? -10.298 6.815 28.099 1.00 56.28 99 VAL A N 1
ATOM 803 C CA . VAL A 1 99 ? -11.398 6.017 27.525 1.00 56.28 99 VAL A CA 1
ATOM 804 C C . VAL A 1 99 ? -11.279 5.957 25.997 1.00 56.28 99 VAL A C 1
ATOM 806 O O . VAL A 1 99 ? -11.310 4.871 25.421 1.00 56.28 99 VAL A O 1
ATOM 809 N N . ARG A 1 100 ? -11.019 7.094 25.331 1.00 60.41 100 ARG A N 1
ATOM 810 C CA . ARG A 1 100 ? -10.819 7.131 23.867 1.00 60.41 100 ARG A CA 1
ATOM 811 C C . ARG A 1 100 ? -9.543 6.421 23.403 1.00 60.41 100 ARG A C 1
ATOM 813 O O . ARG A 1 100 ? -9.553 5.786 22.352 1.00 60.41 100 ARG A O 1
ATOM 820 N N . LYS A 1 101 ? -8.444 6.497 24.169 1.00 60.62 101 LYS A N 1
ATOM 821 C CA . LYS A 1 101 ? -7.204 5.751 23.868 1.00 60.62 101 LYS A CA 1
ATOM 822 C C . LYS A 1 101 ? -7.400 4.236 23.950 1.00 60.62 101 LYS A C 1
ATOM 824 O O . LYS A 1 101 ? -6.849 3.515 23.121 1.00 60.62 101 LYS A O 1
ATOM 829 N N . SER A 1 102 ? -8.175 3.763 24.924 1.00 66.19 102 SER A N 1
ATOM 830 C CA . SER A 1 102 ? -8.468 2.336 25.096 1.00 66.19 102 SER A CA 1
ATOM 831 C C . SER A 1 102 ? -9.313 1.773 23.944 1.00 66.19 102 SER A C 1
ATOM 833 O O . SER A 1 102 ? -9.060 0.654 23.490 1.00 66.19 102 SER A O 1
ATOM 835 N N . ASP A 1 103 ? -10.250 2.565 23.418 1.00 84.06 103 ASP A N 1
ATOM 836 C CA . ASP A 1 103 ? -11.117 2.151 22.310 1.00 84.06 103 ASP A CA 1
ATOM 837 C C . ASP A 1 103 ? -10.332 1.947 21.003 1.00 84.06 103 ASP A C 1
ATOM 839 O O . ASP A 1 103 ? -10.377 0.873 20.401 1.00 84.06 103 ASP A O 1
ATOM 843 N N . ILE A 1 104 ? -9.490 2.913 20.617 1.00 86.56 104 ILE A N 1
ATOM 844 C CA . ILE A 1 104 ? -8.700 2.788 19.384 1.00 86.56 104 ILE A CA 1
ATOM 845 C C . ILE A 1 104 ? -7.702 1.623 19.430 1.00 86.56 104 ILE A C 1
ATOM 847 O O . ILE A 1 104 ? -7.527 0.929 18.433 1.00 86.56 104 ILE A O 1
ATOM 851 N N . GLN A 1 105 ? -7.048 1.372 20.570 1.00 88.31 105 GLN A N 1
ATOM 852 C CA . GLN A 1 105 ? -6.124 0.235 20.689 1.00 88.31 105 GLN A CA 1
ATOM 853 C C . GLN A 1 105 ? -6.849 -1.086 20.468 1.00 88.31 105 GLN A C 1
ATOM 855 O O . GLN A 1 105 ? -6.321 -1.978 19.811 1.00 88.31 105 GLN A O 1
ATOM 860 N N . THR A 1 106 ? -8.067 -1.197 20.992 1.00 89.56 106 THR A N 1
ATOM 861 C CA . THR A 1 106 ? -8.902 -2.386 20.822 1.00 89.56 106 THR A CA 1
ATOM 862 C C . THR A 1 106 ? -9.262 -2.593 19.353 1.00 89.56 106 THR A C 1
ATOM 864 O O . THR A 1 106 ? -9.178 -3.713 18.853 1.00 89.56 106 THR A O 1
ATOM 867 N N . ARG A 1 107 ? -9.603 -1.516 18.638 1.00 89.31 107 ARG A N 1
ATOM 868 C CA . ARG A 1 107 ? -9.920 -1.562 17.204 1.00 89.31 107 ARG A CA 1
ATOM 869 C C . ARG A 1 107 ? -8.707 -1.944 16.352 1.00 89.31 107 ARG A C 1
ATOM 871 O O . ARG A 1 107 ? -8.816 -2.842 15.523 1.00 89.31 107 ARG A O 1
ATOM 878 N N . ILE A 1 108 ? -7.536 -1.359 16.629 1.00 90.50 108 ILE A N 1
ATOM 879 C CA . ILE A 1 108 ? -6.274 -1.721 15.960 1.00 90.50 108 ILE A CA 1
ATOM 880 C C . ILE A 1 108 ? -5.937 -3.198 16.193 1.00 90.50 108 ILE A C 1
ATOM 882 O O . ILE A 1 108 ? -5.604 -3.899 15.245 1.00 90.50 108 ILE A O 1
ATOM 886 N N . LYS A 1 109 ? -6.054 -3.696 17.430 1.00 90.56 109 LYS A N 1
ATOM 887 C CA . LYS A 1 109 ? -5.781 -5.108 17.742 1.00 90.56 109 LYS A CA 1
ATOM 888 C C . LYS A 1 109 ? -6.680 -6.058 16.955 1.00 90.56 109 LYS A C 1
ATOM 890 O O . LYS A 1 109 ? -6.167 -6.968 16.316 1.00 90.56 109 LYS A O 1
ATOM 895 N N . ARG A 1 110 ? -7.992 -5.797 16.930 1.00 88.25 110 ARG A N 1
ATOM 896 C CA . ARG A 1 110 ? -8.940 -6.595 16.131 1.00 88.25 110 ARG A CA 1
ATOM 897 C C . ARG A 1 110 ? -8.582 -6.594 14.648 1.00 88.25 110 ARG A C 1
ATOM 899 O O . ARG A 1 110 ? -8.690 -7.623 13.996 1.00 88.25 110 ARG A O 1
ATOM 906 N N . HIS A 1 111 ? -8.154 -5.451 14.111 1.00 89.50 111 HIS A N 1
ATOM 907 C CA . HIS A 1 111 ? -7.704 -5.382 12.722 1.00 89.50 111 HIS A CA 1
ATOM 908 C C . HIS A 1 111 ? -6.467 -6.240 12.474 1.00 89.50 111 HIS A C 1
ATOM 910 O O . HIS A 1 111 ? -6.445 -6.996 11.512 1.00 89.50 111 HIS A O 1
ATOM 916 N N . LEU A 1 112 ? -5.462 -6.164 13.348 1.00 88.88 112 LEU A N 1
ATOM 917 C CA . LEU A 1 112 ? -4.235 -6.953 13.215 1.00 88.88 112 LEU A CA 1
ATOM 918 C C . LEU A 1 112 ? -4.508 -8.463 13.238 1.00 88.88 112 LEU A C 1
ATOM 920 O O . LEU A 1 112 ? -3.956 -9.190 12.417 1.00 88.88 112 LEU A O 1
ATOM 924 N N . GLU A 1 113 ? -5.422 -8.919 14.098 1.00 88.12 113 GLU A N 1
ATOM 925 C CA . GLU A 1 113 ? -5.863 -10.322 14.141 1.00 88.12 113 GLU A CA 1
ATOM 926 C C . GLU A 1 113 ? -6.468 -10.789 12.805 1.00 88.12 113 GLU A C 1
ATOM 928 O O . GLU A 1 113 ? -6.254 -11.927 12.378 1.00 88.12 113 GLU A O 1
ATOM 933 N N . ILE A 1 114 ? -7.209 -9.910 12.125 1.00 88.62 114 ILE A N 1
ATOM 934 C CA . ILE A 1 114 ? -7.796 -10.181 10.808 1.00 88.62 114 ILE A CA 1
ATOM 935 C C . ILE A 1 114 ? -6.737 -10.049 9.699 1.00 88.62 114 ILE A C 1
ATOM 937 O O . ILE A 1 114 ? -6.761 -10.827 8.746 1.00 88.62 114 ILE A O 1
ATOM 941 N N . SER A 1 115 ? -5.795 -9.108 9.818 1.00 90.19 115 SER A N 1
ATOM 942 C CA . SER A 1 115 ? -4.750 -8.824 8.820 1.00 90.19 115 SER A CA 1
ATOM 943 C C . SER A 1 115 ? -3.866 -10.045 8.554 1.00 90.19 115 SER A C 1
ATOM 945 O O . SER A 1 115 ? -3.685 -10.446 7.404 1.00 90.19 115 SER A O 1
ATOM 947 N N . ASP A 1 116 ? -3.432 -10.747 9.604 1.00 88.12 116 ASP A N 1
ATOM 948 C CA . ASP A 1 116 ? -2.600 -11.947 9.445 1.00 88.12 116 ASP A CA 1
ATOM 949 C C . ASP A 1 116 ? -3.356 -13.095 8.743 1.00 88.12 116 ASP A C 1
ATOM 951 O O . ASP A 1 116 ? -2.770 -13.908 8.017 1.00 88.12 116 ASP A O 1
ATOM 955 N N . GLN A 1 117 ? -4.676 -13.181 8.940 1.00 91.69 117 GLN A N 1
ATOM 956 C CA . GLN A 1 117 ? -5.526 -14.137 8.223 1.00 91.69 117 GLN A CA 1
ATOM 957 C C . GLN A 1 117 ? -5.746 -13.713 6.770 1.00 91.69 117 GLN A C 1
ATOM 959 O O . GLN A 1 117 ? -5.715 -14.566 5.880 1.00 91.69 117 GLN A O 1
ATOM 964 N N . LEU A 1 118 ? -5.927 -12.413 6.522 1.00 93.44 118 LEU A N 1
ATOM 965 C CA . LEU A 1 118 ? -6.042 -11.840 5.182 1.00 93.44 118 LEU A CA 1
ATOM 966 C C . LEU A 1 118 ? -4.790 -12.114 4.352 1.00 93.44 118 LEU A C 1
ATOM 968 O O . LEU A 1 118 ? -4.925 -12.509 3.197 1.00 93.44 118 LEU A O 1
ATOM 972 N N . ASP A 1 119 ? -3.597 -11.981 4.928 1.00 90.69 119 ASP A N 1
ATOM 973 C CA . ASP A 1 119 ? -2.335 -12.240 4.229 1.00 90.69 119 ASP A CA 1
ATOM 974 C C . ASP A 1 119 ? -2.223 -13.710 3.796 1.00 90.69 119 ASP A C 1
ATOM 976 O O . ASP A 1 119 ? -1.916 -14.007 2.636 1.00 90.69 119 ASP A O 1
ATOM 980 N N . LYS A 1 120 ? -2.576 -14.646 4.687 1.00 92.06 120 LYS A N 1
ATOM 981 C CA . LYS A 1 120 ? -2.620 -16.087 4.376 1.00 92.06 120 LYS A CA 1
ATOM 982 C C . LYS A 1 120 ? -3.662 -16.411 3.304 1.00 92.06 120 LYS A C 1
ATOM 984 O O . LYS A 1 120 ? -3.368 -17.142 2.358 1.00 92.06 120 LYS A O 1
ATOM 989 N N . ALA A 1 121 ? -4.869 -15.863 3.433 1.00 95.31 121 ALA A N 1
ATOM 990 C CA . ALA A 1 121 ? -5.955 -16.076 2.484 1.00 95.31 121 ALA A CA 1
ATOM 991 C C . ALA A 1 121 ? -5.630 -15.488 1.101 1.00 95.31 121 ALA A C 1
ATOM 993 O O . ALA A 1 121 ? -5.858 -16.140 0.083 1.00 95.31 121 ALA A O 1
ATOM 994 N N . ALA A 1 122 ? -5.052 -14.287 1.043 1.00 94.75 122 ALA A N 1
ATOM 995 C CA . ALA A 1 122 ? -4.685 -13.634 -0.209 1.00 94.75 122 ALA A CA 1
ATOM 996 C C . ALA A 1 122 ? -3.559 -14.390 -0.923 1.00 94.75 122 ALA A C 1
ATOM 998 O O . ALA A 1 122 ? -3.642 -14.618 -2.130 1.00 94.75 122 ALA A O 1
ATOM 999 N N . LYS A 1 123 ? -2.552 -14.864 -0.176 1.00 92.69 123 LYS A N 1
ATOM 1000 C CA . LYS A 1 123 ? -1.515 -15.756 -0.711 1.00 92.69 123 LYS A CA 1
ATOM 1001 C C . LYS A 1 123 ? -2.133 -17.007 -1.340 1.00 92.69 123 LYS A C 1
ATOM 1003 O O . LYS A 1 123 ? -1.810 -17.339 -2.476 1.00 92.69 123 LYS A O 1
ATOM 1008 N N . LYS A 1 124 ? -3.090 -17.634 -0.651 1.00 94.88 124 LYS A N 1
ATOM 1009 C CA . LYS A 1 124 ? -3.808 -18.810 -1.155 1.00 94.88 124 LYS A CA 1
ATOM 1010 C C . LYS A 1 124 ? -4.581 -18.533 -2.445 1.00 94.88 124 LYS A C 1
ATOM 1012 O O . LYS A 1 124 ? -4.536 -19.345 -3.364 1.00 94.88 124 LYS A O 1
ATOM 1017 N N . VAL A 1 125 ? -5.277 -17.397 -2.538 1.00 96.06 125 VAL A N 1
ATOM 1018 C CA . VAL A 1 125 ? -5.965 -16.983 -3.776 1.00 96.06 125 VAL A CA 1
ATOM 1019 C C . VAL A 1 125 ? -4.974 -16.889 -4.938 1.00 96.06 125 VAL A C 1
ATOM 1021 O O . VAL A 1 125 ? -5.246 -17.428 -6.009 1.00 96.06 125 VAL A O 1
ATOM 1024 N N . LEU A 1 126 ? -3.828 -16.244 -4.710 1.00 93.44 126 LEU A N 1
ATOM 1025 C CA . LEU A 1 126 ? -2.835 -15.952 -5.744 1.00 93.44 126 LEU A CA 1
ATOM 1026 C C . LEU A 1 126 ? -2.020 -17.171 -6.191 1.00 93.44 126 LEU A C 1
ATOM 1028 O O . LEU A 1 126 ? -1.660 -17.254 -7.360 1.00 93.44 126 LEU A O 1
ATOM 1032 N N . GLU A 1 127 ? -1.693 -18.089 -5.282 1.00 92.50 127 GLU A N 1
ATOM 1033 C CA . GLU A 1 127 ? -0.868 -19.267 -5.589 1.00 92.50 127 GLU A CA 1
ATOM 1034 C C . GLU A 1 127 ? -1.696 -20.431 -6.138 1.00 92.50 127 GLU A C 1
ATOM 1036 O O . GLU A 1 127 ? -1.265 -21.132 -7.050 1.00 92.50 127 GLU A O 1
ATOM 1041 N N . GLU A 1 128 ? -2.900 -20.634 -5.602 1.00 89.62 128 GLU A N 1
ATOM 1042 C CA . GLU A 1 128 ? -3.750 -21.774 -5.956 1.00 89.62 128 GLU A CA 1
ATOM 1043 C C . GLU A 1 128 ? -4.837 -21.405 -6.985 1.00 89.62 128 GLU A C 1
ATOM 1045 O O . GLU A 1 128 ? -5.707 -22.230 -7.277 1.00 89.62 128 GLU A O 1
ATOM 1050 N N . TYR A 1 129 ? -4.822 -20.169 -7.507 1.00 78.62 129 TYR A N 1
ATOM 1051 C CA . TYR A 1 129 ? -5.808 -19.615 -8.451 1.00 78.62 129 TYR A CA 1
ATOM 1052 C C . TYR A 1 129 ? -7.258 -19.882 -8.023 1.00 78.62 129 TYR A C 1
ATOM 1054 O O . TYR A 1 129 ? -8.127 -20.258 -8.816 1.00 78.62 129 TYR A O 1
ATOM 1062 N N . LYS A 1 130 ? -7.525 -19.749 -6.722 1.00 80.06 130 LYS A N 1
ATOM 1063 C CA . LYS A 1 130 ? -8.832 -20.075 -6.150 1.00 80.06 130 LYS A CA 1
ATOM 1064 C C . LYS A 1 130 ? -9.787 -18.896 -6.251 1.00 80.06 130 LYS A C 1
ATOM 1066 O O . LYS A 1 130 ? -9.416 -17.751 -6.031 1.00 80.06 130 LYS A O 1
ATOM 1071 N N . ASP A 1 131 ? -11.058 -19.225 -6.466 1.00 94.06 131 ASP A N 1
ATOM 1072 C CA . ASP A 1 131 ? -12.163 -18.282 -6.316 1.00 94.06 131 ASP A CA 1
ATOM 1073 C C . ASP A 1 131 ? -12.121 -17.574 -4.946 1.00 94.06 131 ASP A C 1
ATOM 1075 O O . ASP A 1 131 ? -12.087 -18.229 -3.896 1.00 94.06 131 ASP A O 1
ATOM 1079 N N . ILE A 1 132 ? -12.145 -16.237 -4.973 1.00 94.75 132 ILE A N 1
ATOM 1080 C CA . ILE A 1 132 ? -12.037 -15.378 -3.785 1.00 94.75 132 ILE A CA 1
ATOM 1081 C C . ILE A 1 132 ? -13.164 -15.676 -2.796 1.00 94.75 132 ILE A C 1
ATOM 1083 O O . ILE A 1 132 ? -12.914 -15.771 -1.596 1.00 94.75 132 ILE A O 1
ATOM 1087 N N . ALA A 1 133 ? -14.400 -15.866 -3.271 1.00 95.38 133 ALA A N 1
ATOM 1088 C CA . ALA A 1 133 ? -15.539 -16.101 -2.388 1.00 95.38 133 ALA A CA 1
ATOM 1089 C C . ALA A 1 133 ? -15.417 -17.441 -1.648 1.00 95.38 133 ALA A C 1
ATOM 1091 O O . ALA A 1 133 ? -15.791 -17.541 -0.477 1.00 95.38 133 ALA A O 1
ATOM 1092 N N . ARG A 1 134 ? -14.867 -18.471 -2.300 1.00 95.81 134 ARG A N 1
ATOM 1093 C CA . ARG A 1 134 ? -14.562 -19.755 -1.659 1.00 95.81 134 ARG A CA 1
ATOM 1094 C C . ARG A 1 134 ? -13.494 -19.617 -0.577 1.00 95.81 134 ARG A C 1
ATOM 1096 O O . ARG A 1 134 ? -13.716 -20.119 0.522 1.00 95.81 134 ARG A O 1
ATOM 1103 N N . VAL A 1 135 ? -12.376 -18.947 -0.863 1.00 96.56 135 VAL A N 1
ATOM 1104 C CA . VAL A 1 135 ? -11.305 -18.751 0.132 1.00 96.56 135 VAL A CA 1
ATOM 1105 C C . VAL A 1 135 ? -11.794 -17.881 1.292 1.00 96.56 135 VAL A C 1
ATOM 1107 O O . VAL A 1 135 ? -11.547 -18.206 2.447 1.00 96.56 135 VAL A O 1
ATOM 1110 N N . ALA A 1 136 ? -12.576 -16.837 1.015 1.00 96.12 136 ALA A N 1
ATOM 1111 C CA . ALA A 1 136 ? -13.174 -16.001 2.050 1.00 96.12 136 ALA A CA 1
ATOM 1112 C C . ALA A 1 136 ? -14.057 -16.811 3.014 1.00 96.12 136 ALA A C 1
ATOM 1114 O O . ALA A 1 136 ? -13.930 -16.655 4.224 1.00 96.12 136 ALA A O 1
ATOM 1115 N N . ARG A 1 137 ? -14.895 -17.731 2.508 1.00 96.06 137 ARG A N 1
ATOM 1116 C CA . ARG A 1 137 ? -15.692 -18.632 3.365 1.00 96.06 137 ARG A CA 1
ATOM 1117 C C . ARG A 1 137 ? -14.824 -19.556 4.215 1.00 96.06 137 ARG A C 1
ATOM 1119 O O . ARG A 1 137 ? -15.142 -19.764 5.379 1.00 96.06 137 ARG A O 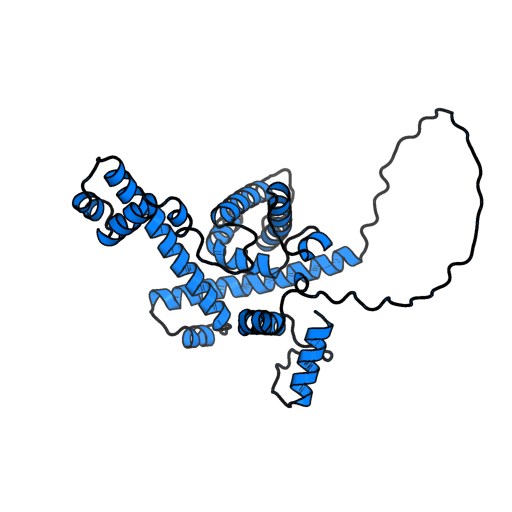1
ATOM 1126 N N . GLU A 1 138 ? -13.751 -20.099 3.643 1.00 95.50 138 GLU A N 1
ATOM 1127 C CA . GLU A 1 138 ? -12.826 -20.994 4.351 1.00 95.50 138 GLU A CA 1
ATOM 1128 C C . GLU A 1 138 ? -12.164 -20.300 5.550 1.00 95.50 138 GLU A C 1
ATOM 1130 O O . GLU A 1 138 ? -12.102 -20.871 6.634 1.00 95.50 138 GLU A O 1
ATOM 1135 N N . TYR A 1 139 ? -11.734 -19.051 5.368 1.00 94.50 139 TYR A N 1
ATOM 1136 C CA . TYR A 1 139 ? -11.087 -18.253 6.413 1.00 94.50 139 TYR A CA 1
ATOM 1137 C C . TYR A 1 139 ? -12.077 -17.423 7.248 1.00 94.50 139 TYR A C 1
ATOM 1139 O O . TYR A 1 139 ? -11.652 -16.673 8.116 1.00 94.50 139 TYR A O 1
ATOM 1147 N N . GLN A 1 140 ? -13.388 -17.539 7.001 1.00 95.25 140 GLN A N 1
ATOM 1148 C CA . GLN A 1 140 ? -14.432 -16.726 7.646 1.00 95.25 140 GLN A CA 1
ATOM 1149 C C . GLN A 1 140 ? -14.203 -15.205 7.495 1.00 95.25 140 GLN A C 1
ATOM 1151 O O . GLN A 1 140 ? -14.513 -14.416 8.385 1.00 95.25 140 GLN A O 1
ATOM 1156 N N . LEU A 1 141 ? -13.673 -14.789 6.343 1.00 93.69 141 LEU A N 1
ATOM 1157 C CA . LEU A 1 141 ? -13.357 -13.399 6.014 1.00 93.69 141 LEU A CA 1
ATOM 1158 C C . LEU A 1 141 ? -14.451 -12.758 5.159 1.00 93.69 141 LEU A C 1
ATOM 1160 O O . LEU A 1 141 ? -15.170 -13.427 4.413 1.00 93.69 141 LEU A O 1
ATOM 1164 N N . ASN A 1 142 ? -14.521 -11.427 5.196 1.00 91.50 142 ASN A N 1
ATOM 1165 C CA . ASN A 1 142 ? -15.321 -10.678 4.234 1.00 91.50 142 ASN A CA 1
ATOM 1166 C C . ASN A 1 142 ? -14.696 -10.819 2.821 1.00 91.50 142 ASN A C 1
ATOM 1168 O O . ASN A 1 142 ? -13.537 -10.428 2.633 1.00 91.50 142 ASN A O 1
ATOM 1172 N N . PRO A 1 143 ? -15.434 -11.322 1.807 1.00 92.88 143 PRO A N 1
ATOM 1173 C CA . PRO A 1 143 ? -14.902 -11.513 0.455 1.00 92.88 143 PRO A CA 1
ATOM 1174 C C . PRO A 1 143 ? -14.399 -10.229 -0.206 1.00 92.88 143 PRO A C 1
ATOM 1176 O O . PRO A 1 143 ? -13.470 -10.271 -1.008 1.00 92.88 143 PRO A O 1
ATOM 1179 N N . TRP A 1 144 ? -15.006 -9.089 0.118 1.00 90.44 144 TRP A N 1
ATOM 1180 C CA . TRP A 1 144 ? -14.623 -7.803 -0.446 1.00 90.44 144 TRP A CA 1
ATOM 1181 C C . TRP A 1 144 ? -13.291 -7.311 0.131 1.00 90.44 144 TRP A C 1
ATOM 1183 O O . TRP A 1 144 ? -12.427 -6.900 -0.637 1.00 90.44 144 TRP A O 1
ATOM 1193 N N . ILE A 1 145 ? -13.077 -7.443 1.446 1.00 89.56 145 ILE A N 1
ATOM 1194 C CA . ILE A 1 145 ? -11.794 -7.094 2.084 1.00 89.56 145 ILE A CA 1
ATOM 1195 C C . ILE A 1 145 ? -10.678 -8.006 1.557 1.00 89.56 145 ILE A C 1
ATOM 1197 O O . ILE A 1 145 ? -9.599 -7.531 1.203 1.00 89.56 145 ILE A O 1
ATOM 1201 N N . LEU A 1 146 ? -10.954 -9.309 1.414 1.00 93.75 146 LEU A N 1
ATOM 1202 C CA . LEU A 1 146 ? -10.000 -10.242 0.811 1.00 93.75 146 LEU A CA 1
ATOM 1203 C C . LEU A 1 146 ? -9.667 -9.852 -0.635 1.00 93.75 146 LEU A C 1
ATOM 1205 O O . LEU A 1 146 ? -8.495 -9.819 -1.003 1.00 93.75 146 LEU A O 1
ATOM 1209 N N . LYS A 1 147 ? -10.679 -9.511 -1.444 1.00 93.12 147 LYS A N 1
ATOM 1210 C CA . LYS A 1 147 ? -10.469 -9.027 -2.813 1.00 93.12 147 LYS A CA 1
ATOM 1211 C C . LYS A 1 147 ? -9.570 -7.793 -2.834 1.00 93.12 147 LYS A C 1
ATOM 1213 O O . LYS A 1 147 ? -8.619 -7.764 -3.603 1.00 93.12 147 LYS A O 1
ATOM 1218 N N . GLN A 1 148 ? -9.821 -6.810 -1.969 1.00 89.12 148 GLN A N 1
ATOM 1219 C CA . GLN A 1 148 ? -8.968 -5.624 -1.885 1.00 89.12 148 GLN A CA 1
ATOM 1220 C C . GLN A 1 148 ? -7.516 -5.978 -1.571 1.00 89.12 148 GLN A C 1
ATOM 1222 O O . GLN A 1 148 ? -6.605 -5.431 -2.189 1.00 89.12 148 GLN A O 1
ATOM 1227 N N . LYS A 1 149 ? -7.289 -6.903 -0.633 1.00 90.81 149 LYS A N 1
ATOM 1228 C CA . LYS A 1 149 ? -5.936 -7.345 -0.295 1.00 90.81 149 LYS A CA 1
ATOM 1229 C C . LYS A 1 149 ? -5.241 -8.018 -1.481 1.00 90.81 149 LYS A C 1
ATOM 1231 O O . LYS A 1 149 ? -4.076 -7.728 -1.746 1.00 90.81 149 LYS A O 1
ATOM 1236 N N . VAL A 1 150 ? -5.954 -8.878 -2.206 1.00 92.75 150 VAL A N 1
ATOM 1237 C CA . VAL A 1 150 ? -5.456 -9.527 -3.429 1.00 92.75 150 VAL A CA 1
ATOM 1238 C C . VAL A 1 150 ? -5.096 -8.477 -4.484 1.00 92.75 150 VAL A C 1
ATOM 1240 O O . VAL A 1 150 ? -3.959 -8.468 -4.952 1.00 92.75 150 VAL A O 1
ATOM 1243 N N . ASP A 1 151 ? -6.006 -7.541 -4.769 1.00 89.06 151 ASP A N 1
ATOM 1244 C CA . ASP A 1 151 ? -5.805 -6.459 -5.743 1.00 89.06 151 ASP A CA 1
ATOM 1245 C C . ASP A 1 151 ? -4.561 -5.606 -5.388 1.00 89.06 151 ASP A C 1
ATOM 1247 O O . ASP A 1 151 ? -3.756 -5.257 -6.256 1.00 89.06 151 ASP A O 1
ATOM 1251 N N . ILE A 1 152 ? -4.356 -5.307 -4.096 1.00 85.06 152 ILE A N 1
ATOM 1252 C CA . ILE A 1 152 ? -3.164 -4.606 -3.588 1.00 85.06 152 ILE A CA 1
ATOM 1253 C C . ILE A 1 152 ? -1.888 -5.401 -3.887 1.00 85.06 152 ILE A C 1
ATOM 1255 O O . ILE A 1 152 ? -0.928 -4.837 -4.416 1.00 85.06 152 ILE A O 1
ATOM 1259 N N . ILE A 1 153 ? -1.852 -6.696 -3.559 1.00 86.81 153 ILE A N 1
ATOM 1260 C CA . ILE A 1 153 ? -0.656 -7.531 -3.752 1.00 86.81 153 ILE A CA 1
ATOM 1261 C C . ILE A 1 153 ? -0.317 -7.663 -5.242 1.00 86.81 153 ILE A C 1
ATOM 1263 O O . ILE A 1 153 ? 0.849 -7.521 -5.618 1.00 86.81 153 ILE A O 1
ATOM 1267 N N . GLU A 1 154 ? -1.308 -7.905 -6.103 1.00 88.44 154 GLU A N 1
ATOM 1268 C CA . GLU A 1 154 ? -1.099 -7.984 -7.555 1.00 88.44 154 GLU A CA 1
ATOM 1269 C C . GLU A 1 154 ? -0.531 -6.687 -8.115 1.00 88.44 154 GLU A C 1
ATOM 1271 O O . GLU A 1 154 ? 0.426 -6.702 -8.900 1.00 88.44 154 GLU A O 1
ATOM 1276 N N . LEU A 1 155 ? -1.064 -5.548 -7.671 1.00 84.38 155 LEU A N 1
ATOM 1277 C CA . LEU A 1 155 ? -0.533 -4.273 -8.104 1.00 84.38 155 LEU A CA 1
ATOM 1278 C C . LEU A 1 155 ? 0.912 -4.080 -7.652 1.00 84.38 155 LEU A C 1
ATOM 1280 O O . LEU A 1 155 ? 1.735 -3.651 -8.459 1.00 84.38 155 LEU A O 1
ATOM 1284 N N . ARG A 1 156 ? 1.243 -4.390 -6.395 1.00 80.25 156 ARG A N 1
ATOM 1285 C CA . ARG A 1 156 ? 2.619 -4.251 -5.900 1.00 80.25 156 ARG A CA 1
ATOM 1286 C C . ARG A 1 156 ? 3.585 -5.120 -6.701 1.00 80.25 156 ARG A C 1
ATOM 1288 O O . ARG A 1 156 ? 4.646 -4.637 -7.093 1.00 80.25 156 ARG A O 1
ATOM 1295 N N . LYS A 1 157 ? 3.194 -6.355 -7.042 1.00 84.81 157 LYS A N 1
ATOM 1296 C CA . LYS A 1 157 ? 3.966 -7.225 -7.947 1.00 84.81 157 LYS A CA 1
ATOM 1297 C C . LYS A 1 157 ? 4.187 -6.566 -9.310 1.00 84.81 157 LYS A C 1
ATOM 1299 O O . LYS A 1 157 ? 5.313 -6.548 -9.806 1.00 84.81 157 LYS A O 1
ATOM 1304 N N . LYS A 1 158 ? 3.141 -5.974 -9.893 1.00 85.44 158 LYS A N 1
ATOM 1305 C CA . LYS A 1 158 ? 3.237 -5.239 -11.161 1.00 85.44 158 LYS A CA 1
ATOM 1306 C C . LYS A 1 158 ? 4.173 -4.033 -11.041 1.00 85.44 158 LYS A C 1
ATOM 1308 O O . LYS A 1 158 ? 5.056 -3.875 -11.875 1.00 85.44 158 LYS A O 1
ATOM 1313 N N . GLN A 1 159 ? 4.032 -3.211 -10.004 1.00 80.88 159 GLN A N 1
ATOM 1314 C CA . GLN A 1 159 ? 4.899 -2.052 -9.768 1.00 80.88 159 GLN A CA 1
ATOM 1315 C C . GLN A 1 159 ? 6.366 -2.460 -9.618 1.00 80.88 159 GLN A C 1
ATOM 1317 O O . GLN A 1 159 ? 7.236 -1.853 -10.241 1.00 80.88 159 GLN A O 1
ATOM 1322 N N . PHE A 1 160 ? 6.637 -3.514 -8.847 1.00 79.19 160 PHE A N 1
ATOM 1323 C CA . PHE A 1 160 ? 7.980 -4.060 -8.688 1.00 79.19 160 PHE A CA 1
ATOM 1324 C C . PHE A 1 160 ? 8.562 -4.529 -10.027 1.00 79.19 160 PHE A C 1
ATOM 1326 O O . PHE A 1 160 ? 9.679 -4.153 -10.374 1.00 79.19 160 PHE A O 1
ATOM 1333 N N . PHE A 1 161 ? 7.794 -5.283 -10.822 1.00 84.38 161 PHE A N 1
ATOM 1334 C CA . PHE A 1 161 ? 8.207 -5.698 -12.165 1.00 84.38 161 PHE A CA 1
ATOM 1335 C C . PHE A 1 161 ? 8.561 -4.494 -13.049 1.00 84.38 161 PHE A C 1
ATOM 1337 O O . PHE A 1 161 ? 9.644 -4.444 -13.631 1.00 84.38 161 PHE A O 1
ATOM 1344 N N . TRP A 1 162 ? 7.692 -3.483 -13.090 1.00 84.94 162 TRP A N 1
ATOM 1345 C CA . TRP A 1 162 ? 7.922 -2.274 -13.879 1.00 84.94 162 TRP A CA 1
ATOM 1346 C C . TRP A 1 162 ? 9.182 -1.522 -13.445 1.00 84.94 162 TRP A C 1
ATOM 1348 O O . TRP A 1 162 ? 10.014 -1.187 -14.288 1.00 84.94 162 TRP A O 1
ATOM 1358 N N . LYS A 1 163 ? 9.362 -1.309 -12.140 1.00 81.06 163 LYS A N 1
ATOM 1359 C CA . LYS A 1 163 ? 10.496 -0.558 -11.588 1.00 81.06 163 LYS A CA 1
ATOM 1360 C C . LYS A 1 163 ? 11.826 -1.300 -11.721 1.00 81.06 163 LYS A C 1
ATOM 1362 O O . LYS A 1 163 ? 12.843 -0.694 -12.034 1.00 81.06 163 LYS A O 1
ATOM 1367 N N . CYS A 1 164 ? 11.844 -2.610 -11.492 1.00 82.06 164 CYS A N 1
ATOM 1368 C CA . CYS A 1 164 ? 13.087 -3.383 -11.472 1.00 82.06 164 CYS A CA 1
ATOM 1369 C C . CYS A 1 164 ? 13.486 -3.944 -12.837 1.00 82.06 164 CYS A C 1
ATOM 1371 O O . CYS A 1 164 ? 14.653 -4.286 -13.023 1.00 82.06 164 CYS A O 1
ATOM 1373 N N . LYS A 1 165 ? 12.540 -4.092 -13.771 1.00 90.06 165 LYS A N 1
ATOM 1374 C CA . LYS A 1 165 ? 12.800 -4.704 -15.080 1.00 90.06 165 LYS A CA 1
ATOM 1375 C C . LYS A 1 165 ? 12.605 -3.719 -16.221 1.00 90.06 165 LYS A C 1
ATOM 1377 O O . LYS A 1 165 ? 13.533 -3.497 -16.993 1.00 90.06 165 LYS A O 1
ATOM 1382 N N . VAL A 1 166 ? 11.436 -3.087 -16.304 1.00 91.44 166 VAL A N 1
ATOM 1383 C CA . VAL A 1 166 ? 11.103 -2.243 -17.460 1.00 91.44 166 VAL A CA 1
ATOM 1384 C C . VAL A 1 166 ? 11.836 -0.900 -17.425 1.00 91.44 166 VAL A C 1
ATOM 1386 O O . VAL A 1 166 ? 12.376 -0.482 -18.445 1.00 91.44 166 VAL A O 1
ATOM 1389 N N . GLU A 1 167 ? 11.902 -0.219 -16.277 1.00 88.06 167 GLU A N 1
ATOM 1390 C CA . GLU A 1 167 ? 12.587 1.081 -16.176 1.00 88.06 167 GLU A CA 1
ATOM 1391 C C . GLU A 1 167 ? 14.091 1.002 -16.522 1.00 88.06 167 GLU A C 1
ATOM 1393 O O . GLU A 1 167 ? 14.534 1.807 -17.349 1.00 88.06 167 GLU A O 1
ATOM 1398 N N . PRO A 1 168 ? 14.872 0.029 -16.008 1.00 89.00 168 PRO A N 1
ATOM 1399 C CA . PRO A 1 168 ? 16.261 -0.164 -16.423 1.00 89.00 168 PRO A CA 1
ATOM 1400 C C . PRO A 1 168 ? 16.413 -0.504 -17.910 1.00 89.00 168 PRO A C 1
ATOM 1402 O O . PRO A 1 168 ? 17.278 0.067 -18.571 1.00 89.00 168 PRO A O 1
ATOM 1405 N N . ALA A 1 169 ? 15.542 -1.358 -18.462 1.00 96.19 169 ALA A N 1
ATOM 1406 C CA . ALA A 1 169 ? 15.560 -1.693 -19.888 1.00 96.19 169 ALA A CA 1
ATOM 1407 C C . ALA A 1 169 ? 15.340 -0.448 -20.761 1.00 96.19 169 ALA A C 1
ATOM 1409 O O . ALA A 1 169 ? 16.088 -0.179 -21.701 1.00 96.19 169 ALA A O 1
ATOM 1410 N N . VAL A 1 170 ? 14.346 0.367 -20.405 1.00 95.12 170 VAL A N 1
ATOM 1411 C CA . VAL A 1 170 ? 14.050 1.637 -21.078 1.00 95.12 170 VAL A CA 1
ATOM 1412 C C . VAL A 1 170 ? 15.213 2.616 -20.951 1.00 95.12 170 VAL A C 1
ATOM 1414 O O . VAL A 1 170 ? 15.524 3.311 -21.916 1.00 95.12 170 VAL A O 1
ATOM 1417 N N . HIS A 1 171 ? 15.870 2.672 -19.791 1.00 92.56 171 HIS A N 1
ATOM 1418 C CA . HIS A 1 171 ? 17.063 3.487 -19.585 1.00 92.56 171 HIS A CA 1
ATOM 1419 C C . HIS A 1 171 ? 18.208 3.045 -20.510 1.00 92.56 171 HIS A C 1
ATOM 1421 O O . HIS A 1 171 ? 18.762 3.879 -21.224 1.00 92.56 171 HIS A O 1
ATOM 1427 N N . ALA A 1 172 ? 18.520 1.747 -20.563 1.00 96.38 172 ALA A N 1
ATOM 1428 C CA . ALA A 1 172 ? 19.570 1.205 -21.427 1.00 96.38 172 ALA A CA 1
ATOM 1429 C C . ALA A 1 172 ? 19.338 1.548 -22.907 1.00 96.38 172 ALA A C 1
ATOM 1431 O O . ALA A 1 172 ? 20.252 2.017 -23.585 1.00 96.38 172 ALA A O 1
ATOM 1432 N N . VAL A 1 173 ? 18.098 1.410 -23.387 1.00 97.38 173 VAL A N 1
ATOM 1433 C CA . VAL A 1 173 ? 17.735 1.787 -24.762 1.00 97.38 173 VAL A CA 1
ATOM 1434 C C . VAL A 1 173 ? 17.821 3.299 -24.975 1.00 97.38 173 VAL A C 1
ATOM 1436 O O . VAL A 1 173 ? 18.368 3.758 -25.974 1.00 97.38 173 VAL A O 1
ATOM 1439 N N . ARG A 1 174 ? 17.301 4.103 -24.039 1.00 94.31 174 ARG A N 1
ATOM 1440 C CA . ARG A 1 174 ? 17.265 5.570 -24.157 1.00 94.31 174 ARG A CA 1
ATOM 1441 C C . ARG A 1 174 ? 18.659 6.186 -24.290 1.00 94.31 174 ARG A C 1
ATOM 1443 O O . ARG A 1 174 ? 18.801 7.194 -24.978 1.00 94.31 174 ARG A O 1
ATOM 1450 N N . PHE A 1 175 ? 19.655 5.604 -23.631 1.00 94.69 175 PHE A N 1
ATOM 1451 C CA . PHE A 1 175 ? 21.047 6.051 -23.688 1.00 94.69 175 PHE A CA 1
ATOM 1452 C C . PHE A 1 175 ? 21.881 5.301 -24.739 1.00 94.69 175 PHE A C 1
ATOM 1454 O O . PHE A 1 175 ? 23.103 5.400 -24.723 1.00 94.69 175 PHE A O 1
ATOM 1461 N N . ASN A 1 176 ? 21.228 4.589 -25.670 1.00 95.50 176 ASN A N 1
ATOM 1462 C CA . ASN A 1 176 ? 21.852 3.815 -26.748 1.00 95.50 176 ASN A CA 1
ATOM 1463 C C . ASN A 1 176 ? 22.895 2.791 -26.258 1.00 95.50 176 ASN A C 1
ATOM 1465 O O . ASN A 1 176 ? 23.852 2.498 -26.968 1.00 95.50 176 ASN A O 1
ATOM 1469 N N . ILE A 1 177 ? 22.720 2.259 -25.044 1.00 97.25 177 ILE A N 1
ATOM 1470 C CA . ILE A 1 177 ? 23.580 1.206 -24.488 1.00 97.25 177 ILE A CA 1
ATOM 1471 C C . ILE A 1 177 ? 23.227 -0.134 -25.138 1.00 97.25 177 ILE A C 1
ATOM 1473 O O . ILE A 1 177 ? 24.112 -0.896 -25.510 1.00 97.25 177 ILE A O 1
ATOM 1477 N N . LEU A 1 178 ? 21.927 -0.400 -25.293 1.00 97.75 178 LEU A N 1
ATOM 1478 C CA . LEU A 1 178 ? 21.385 -1.624 -25.881 1.00 97.75 178 LEU A CA 1
ATOM 1479 C C . LEU A 1 178 ? 20.334 -1.296 -26.944 1.00 97.75 178 LEU A C 1
ATOM 1481 O O . LEU A 1 178 ? 19.657 -0.266 -26.871 1.00 97.75 178 LEU A O 1
ATOM 1485 N N . SER A 1 179 ? 20.150 -2.208 -27.902 1.00 98.19 179 SER A N 1
ATOM 1486 C CA . SER A 1 179 ? 18.964 -2.197 -28.762 1.00 98.19 179 SER A CA 1
ATOM 1487 C C . SER A 1 179 ? 17.715 -2.604 -27.963 1.00 98.19 179 SER A C 1
ATOM 1489 O O . SER A 1 179 ? 17.819 -3.182 -26.881 1.00 98.19 179 SER A O 1
ATOM 1491 N N . VAL A 1 180 ? 16.513 -2.331 -28.486 1.00 98.19 180 VAL A N 1
ATOM 1492 C CA . VAL A 1 180 ? 15.259 -2.753 -27.824 1.00 98.19 180 VAL A CA 1
ATOM 1493 C C . VAL A 1 180 ? 15.199 -4.273 -27.661 1.00 98.19 180 VAL A C 1
ATOM 1495 O O . VAL A 1 180 ? 14.842 -4.754 -26.588 1.00 98.19 180 VAL A O 1
ATOM 1498 N N . CYS A 1 181 ? 15.600 -5.015 -28.695 1.00 98.38 181 CYS A N 1
ATOM 1499 C CA . CYS A 1 181 ? 15.621 -6.475 -28.686 1.00 98.38 181 CYS A CA 1
ATOM 1500 C C . CYS A 1 181 ? 16.603 -7.022 -27.636 1.00 98.38 181 CYS A C 1
ATOM 1502 O O . CYS A 1 181 ? 16.267 -7.940 -26.884 1.00 98.38 181 CYS A O 1
ATOM 1504 N N . ASP A 1 182 ? 17.798 -6.432 -27.537 1.00 98.44 182 ASP A N 1
ATOM 1505 C CA . ASP A 1 182 ? 18.807 -6.860 -26.560 1.00 98.44 182 ASP A CA 1
ATOM 1506 C C . ASP A 1 182 ? 18.376 -6.526 -25.129 1.00 98.44 182 ASP A C 1
ATOM 1508 O O . ASP A 1 182 ? 18.451 -7.382 -24.250 1.00 98.44 182 ASP A O 1
ATOM 1512 N N . ALA A 1 183 ? 17.824 -5.330 -24.901 1.00 98.00 183 ALA A N 1
ATOM 1513 C CA . ALA A 1 183 ? 17.290 -4.945 -23.597 1.00 98.00 183 ALA A CA 1
ATOM 1514 C C . ALA A 1 183 ? 16.109 -5.836 -23.167 1.00 98.00 183 ALA A C 1
ATOM 1516 O O . ALA A 1 183 ? 16.032 -6.243 -22.009 1.00 98.00 183 ALA A O 1
ATOM 1517 N N . ALA A 1 184 ? 15.204 -6.189 -24.084 1.00 98.00 184 ALA A N 1
ATOM 1518 C CA . ALA A 1 184 ? 14.097 -7.101 -23.794 1.00 98.00 184 ALA A CA 1
ATOM 1519 C C . ALA A 1 184 ? 14.599 -8.474 -23.315 1.00 98.00 184 ALA A C 1
ATOM 1521 O O . ALA A 1 184 ? 14.131 -8.993 -22.297 1.00 98.00 184 ALA A O 1
ATOM 1522 N N . LYS A 1 185 ? 15.614 -9.026 -23.991 1.00 98.06 185 LYS A N 1
ATOM 1523 C CA . LYS A 1 185 ? 16.251 -10.294 -23.603 1.00 98.06 185 LYS A CA 1
ATOM 1524 C C . LYS A 1 185 ? 16.984 -10.189 -22.267 1.00 98.06 185 LYS A C 1
ATOM 1526 O O . LYS A 1 185 ? 16.789 -11.046 -21.406 1.00 98.06 185 LYS A O 1
ATOM 1531 N N . GLU A 1 186 ? 17.797 -9.152 -22.080 1.00 97.69 186 GLU A N 1
ATOM 1532 C CA . GLU A 1 186 ? 18.627 -8.980 -20.884 1.00 97.69 186 GLU A CA 1
ATOM 1533 C C . GLU A 1 186 ? 17.783 -8.783 -19.620 1.00 97.69 186 GLU A C 1
ATOM 1535 O O . GLU A 1 186 ? 17.984 -9.460 -18.607 1.00 97.69 186 GLU A O 1
ATOM 1540 N N . TYR A 1 187 ? 16.770 -7.918 -19.691 1.00 94.62 187 TYR A N 1
ATOM 1541 C CA . TYR A 1 187 ? 15.905 -7.615 -18.552 1.00 94.62 187 TYR A CA 1
ATOM 1542 C C . TYR A 1 187 ? 14.699 -8.556 -18.430 1.00 94.62 187 TYR A C 1
ATOM 1544 O O . TYR A 1 187 ? 13.966 -8.462 -17.443 1.00 94.62 187 TYR A O 1
ATOM 1552 N N . LYS A 1 188 ? 14.527 -9.502 -19.366 1.00 96.81 188 LYS A N 1
ATOM 1553 C CA . LYS A 1 188 ? 13.405 -10.456 -19.424 1.00 96.81 188 LYS A CA 1
ATOM 1554 C C . LYS A 1 188 ? 12.046 -9.748 -19.420 1.00 96.81 188 LYS A C 1
ATOM 1556 O O . LYS A 1 188 ? 11.176 -10.059 -18.606 1.00 96.81 188 LYS A O 1
ATOM 1561 N N . VAL A 1 189 ? 11.894 -8.771 -20.306 1.00 96.81 189 VAL A N 1
ATOM 1562 C CA . VAL A 1 189 ? 10.658 -7.999 -20.505 1.00 96.81 189 VAL A CA 1
ATOM 1563 C C . VAL A 1 189 ? 10.227 -8.080 -21.962 1.00 96.81 189 VAL A C 1
ATOM 1565 O O . VAL A 1 189 ? 11.033 -8.404 -22.831 1.00 96.81 189 VAL A O 1
ATOM 1568 N N . GLU A 1 190 ? 8.966 -7.775 -22.249 1.00 97.56 190 GLU A N 1
ATOM 1569 C CA . GLU A 1 190 ? 8.501 -7.710 -23.631 1.00 97.56 190 GLU A CA 1
ATOM 1570 C C . GLU A 1 190 ? 8.991 -6.426 -24.323 1.00 97.56 190 GLU A C 1
ATOM 1572 O O . GLU A 1 190 ? 9.013 -5.344 -23.730 1.00 97.56 190 GLU A O 1
ATOM 1577 N N . GLU A 1 191 ? 9.341 -6.515 -25.611 1.00 98.12 191 GLU A N 1
ATOM 1578 C CA . GLU A 1 191 ? 9.704 -5.336 -26.419 1.00 98.12 191 GLU A CA 1
ATOM 1579 C C . GLU A 1 191 ? 8.560 -4.303 -26.462 1.00 98.12 191 GLU A C 1
ATOM 1581 O O . GLU A 1 191 ? 8.795 -3.091 -26.479 1.00 98.12 191 GLU A O 1
ATOM 1586 N N . SER A 1 192 ? 7.311 -4.785 -26.425 1.00 96.69 192 SER A N 1
ATOM 1587 C CA . SER A 1 192 ? 6.083 -3.986 -26.371 1.00 96.69 192 SER A CA 1
ATOM 1588 C C . SER A 1 192 ? 6.068 -3.038 -25.162 1.00 96.69 192 SER A C 1
ATOM 1590 O O . SER A 1 192 ? 5.779 -1.849 -25.321 1.00 96.69 192 SER A O 1
ATOM 1592 N N . ASP A 1 193 ? 6.442 -3.520 -23.974 1.00 94.62 193 ASP A N 1
ATOM 1593 C CA . ASP A 1 193 ? 6.495 -2.736 -22.736 1.00 94.62 193 ASP A CA 1
ATOM 1594 C C . ASP A 1 193 ? 7.544 -1.621 -22.819 1.00 94.62 193 ASP A C 1
ATOM 1596 O O . ASP A 1 193 ? 7.265 -0.468 -22.463 1.00 94.62 193 ASP A O 1
ATOM 1600 N N . ILE A 1 194 ? 8.727 -1.931 -23.365 1.00 96.12 194 ILE A N 1
ATOM 1601 C CA . ILE A 1 194 ? 9.803 -0.954 -23.584 1.00 96.12 194 ILE A CA 1
ATOM 1602 C C . ILE A 1 194 ? 9.334 0.131 -24.562 1.00 96.12 194 ILE A C 1
ATOM 1604 O O . ILE A 1 194 ? 9.448 1.328 -24.274 1.00 96.12 194 ILE A O 1
ATOM 1608 N N . HIS A 1 195 ? 8.769 -0.260 -25.707 1.00 96.06 195 HIS A N 1
ATOM 1609 C CA . HIS A 1 195 ? 8.267 0.673 -26.716 1.00 96.06 195 HIS A CA 1
ATOM 1610 C C . HIS A 1 195 ? 7.153 1.572 -26.179 1.00 96.06 195 HIS A C 1
ATOM 1612 O O . HIS A 1 195 ? 7.195 2.793 -26.373 1.00 96.06 195 HIS A O 1
ATOM 1618 N N . ASN A 1 196 ? 6.179 0.989 -25.478 1.00 92.88 196 ASN A N 1
ATOM 1619 C CA . ASN A 1 196 ? 5.086 1.724 -24.854 1.00 92.88 196 ASN A CA 1
ATOM 1620 C C . ASN A 1 196 ? 5.628 2.767 -23.877 1.00 92.88 196 ASN A C 1
ATOM 1622 O O . ASN A 1 196 ? 5.225 3.933 -23.929 1.00 92.88 196 ASN A O 1
ATOM 1626 N N . ARG A 1 197 ? 6.600 2.393 -23.040 1.00 90.12 197 ARG A N 1
ATOM 1627 C CA . ARG A 1 197 ? 7.199 3.317 -22.076 1.00 90.12 197 ARG A CA 1
ATOM 1628 C C . ARG A 1 197 ? 8.026 4.414 -22.743 1.00 90.12 197 ARG A C 1
ATOM 1630 O O . ARG A 1 197 ? 7.884 5.578 -22.378 1.00 90.12 197 ARG A O 1
ATOM 1637 N N . LEU A 1 198 ? 8.825 4.096 -23.761 1.00 93.12 198 LEU A N 1
ATOM 1638 C CA . LEU A 1 198 ? 9.556 5.100 -24.544 1.00 93.12 198 LEU A CA 1
ATOM 1639 C C . LEU A 1 198 ? 8.604 6.097 -25.221 1.00 93.12 198 LEU A C 1
ATOM 1641 O O . LEU A 1 198 ? 8.877 7.298 -25.237 1.00 93.12 198 LEU A O 1
ATOM 1645 N N . LYS A 1 199 ? 7.462 5.628 -25.741 1.00 92.38 199 LYS A N 1
ATOM 1646 C CA . LYS A 1 199 ? 6.416 6.492 -26.308 1.00 92.38 199 LYS A CA 1
ATOM 1647 C C . LYS A 1 199 ? 5.809 7.414 -25.248 1.00 92.38 199 LYS A C 1
ATOM 1649 O O . LYS A 1 199 ? 5.623 8.597 -25.523 1.00 92.38 199 LYS A O 1
ATOM 1654 N N . GLN A 1 200 ? 5.557 6.907 -24.040 1.00 86.12 200 GLN A N 1
ATOM 1655 C CA . GLN A 1 200 ? 5.085 7.723 -22.915 1.00 86.12 200 GLN A CA 1
ATOM 1656 C C . GLN A 1 200 ? 6.110 8.787 -22.508 1.00 86.12 200 GLN A C 1
ATOM 1658 O O . GLN A 1 200 ? 5.724 9.921 -22.258 1.00 86.12 200 GLN A O 1
ATOM 1663 N N . LEU A 1 201 ? 7.410 8.470 -22.493 1.00 86.31 201 LEU A N 1
ATOM 1664 C CA . LEU A 1 201 ? 8.464 9.433 -22.143 1.00 86.31 201 LEU A CA 1
ATOM 1665 C C . LEU A 1 201 ? 8.580 10.596 -23.140 1.00 86.31 201 LEU A C 1
ATOM 1667 O O . LEU A 1 201 ? 8.962 11.696 -22.750 1.00 86.31 201 LEU A O 1
ATOM 1671 N N . LYS A 1 202 ? 8.219 10.381 -24.412 1.00 87.75 202 LYS A N 1
ATOM 1672 C CA . LYS A 1 202 ? 8.157 11.452 -25.424 1.00 87.75 202 LYS A CA 1
ATOM 1673 C C . LYS A 1 202 ? 7.010 12.435 -25.180 1.00 87.75 202 LYS A C 1
ATOM 1675 O O . LYS A 1 202 ? 7.045 13.545 -25.702 1.00 87.75 202 LYS A O 1
ATOM 1680 N N . ASN A 1 203 ? 6.005 12.047 -24.394 1.00 82.75 203 ASN A N 1
ATOM 1681 C CA . ASN A 1 203 ? 4.908 12.915 -23.998 1.00 82.75 203 ASN A CA 1
ATOM 1682 C C . ASN A 1 203 ? 5.039 13.253 -22.500 1.00 82.75 203 ASN A C 1
ATOM 1684 O O . ASN A 1 203 ? 4.605 12.464 -21.662 1.00 82.75 203 ASN A O 1
ATOM 1688 N N . PRO A 1 204 ? 5.585 14.423 -22.122 1.00 59.78 204 PRO A N 1
ATOM 1689 C CA . PRO A 1 204 ? 5.806 14.770 -20.715 1.00 59.78 204 PRO A CA 1
ATOM 1690 C C . PRO A 1 204 ? 4.520 14.754 -19.867 1.00 59.78 204 PRO A C 1
ATOM 1692 O O . PRO A 1 204 ? 4.588 14.508 -18.667 1.00 59.78 204 PRO A O 1
ATOM 1695 N N . LYS A 1 205 ? 3.334 14.904 -20.482 1.00 61.56 205 LYS A N 1
ATOM 1696 C CA . LYS A 1 205 ? 2.033 14.771 -19.797 1.00 61.56 205 LYS A CA 1
ATOM 1697 C C . LYS A 1 205 ? 1.629 13.315 -19.503 1.00 61.56 205 LYS A C 1
ATOM 1699 O O . LYS A 1 205 ? 0.733 13.082 -18.702 1.00 61.56 205 LYS A O 1
ATOM 1704 N N . SER A 1 206 ? 2.273 12.336 -20.142 1.00 54.97 206 SER A N 1
ATOM 1705 C CA . SER A 1 206 ? 1.983 10.898 -20.024 1.00 54.97 206 SER A CA 1
ATOM 1706 C C . SER A 1 206 ? 2.867 10.170 -19.005 1.00 54.97 206 SER A C 1
ATOM 1708 O O . SER A 1 206 ? 2.555 9.035 -18.646 1.00 54.97 206 SER A O 1
ATOM 1710 N N . CYS A 1 207 ? 3.965 10.780 -18.545 1.00 46.69 207 CYS A N 1
ATOM 1711 C CA . CYS A 1 207 ? 4.948 10.113 -17.683 1.00 46.69 207 CYS A CA 1
ATOM 1712 C C . CYS A 1 207 ? 4.429 9.847 -16.252 1.00 46.69 207 CYS A C 1
ATOM 1714 O O . CYS A 1 207 ? 4.885 8.907 -15.603 1.00 46.69 207 CYS A O 1
ATOM 1716 N N . ILE A 1 208 ? 3.428 10.616 -15.808 1.00 49.12 208 ILE A N 1
ATOM 1717 C CA . ILE A 1 208 ? 2.874 10.604 -14.440 1.00 49.12 208 ILE A CA 1
ATOM 1718 C C . ILE A 1 208 ? 2.071 9.318 -14.138 1.00 49.12 208 ILE A C 1
ATOM 1720 O O . ILE A 1 208 ? 1.922 8.916 -12.991 1.00 49.12 208 ILE A O 1
ATOM 1724 N N . TYR A 1 209 ? 1.598 8.600 -15.160 1.00 49.22 209 TYR A N 1
ATOM 1725 C CA . TYR A 1 209 ? 0.517 7.625 -14.975 1.00 49.22 209 TYR A CA 1
ATOM 1726 C C . TYR A 1 209 ? 0.902 6.239 -14.449 1.00 49.22 209 TYR A C 1
ATOM 1728 O O . TYR A 1 209 ? 0.008 5.506 -14.036 1.00 49.22 209 TYR A O 1
ATOM 1736 N N . LEU A 1 210 ? 2.176 5.837 -14.450 1.00 50.69 210 LEU A N 1
ATOM 1737 C CA . LEU A 1 210 ? 2.500 4.435 -14.141 1.00 50.69 210 LEU A CA 1
ATOM 1738 C C . LEU A 1 210 ? 2.670 4.128 -12.647 1.00 50.69 210 LEU A C 1
ATOM 1740 O O . LEU A 1 210 ? 2.513 2.976 -12.251 1.00 50.69 210 LEU A O 1
ATOM 1744 N N . HIS A 1 211 ? 2.923 5.144 -11.817 1.00 50.91 211 HIS A N 1
ATOM 1745 C CA . HIS A 1 211 ? 3.132 4.956 -10.375 1.00 50.91 211 HIS A CA 1
ATOM 1746 C C . HIS A 1 211 ? 1.894 5.279 -9.519 1.00 50.91 211 HIS A C 1
ATOM 1748 O O . HIS A 1 211 ? 1.861 4.921 -8.343 1.00 50.91 211 HIS A O 1
ATOM 1754 N N . GLU A 1 212 ? 0.835 5.865 -10.095 1.00 49.78 212 GLU A N 1
ATOM 1755 C CA . GLU A 1 212 ? -0.278 6.445 -9.318 1.00 49.78 212 GLU A CA 1
ATOM 1756 C C . GLU A 1 212 ? -1.644 5.742 -9.435 1.00 49.78 212 GLU A C 1
ATOM 1758 O O . GLU A 1 212 ? -2.561 6.067 -8.685 1.00 49.78 212 GLU A O 1
ATOM 1763 N N . THR A 1 213 ? -1.842 4.745 -10.301 1.00 48.38 213 THR A N 1
ATOM 1764 C CA . THR A 1 213 ? -3.199 4.225 -10.584 1.00 48.38 213 THR A CA 1
ATOM 1765 C C . THR A 1 213 ? -3.730 3.165 -9.607 1.00 48.38 213 THR A C 1
ATOM 1767 O O . THR A 1 213 ? -4.407 2.233 -10.027 1.00 48.38 213 THR A O 1
ATOM 1770 N N . ILE A 1 214 ? -3.527 3.336 -8.296 1.00 51.94 214 ILE A N 1
ATOM 1771 C CA . ILE A 1 214 ? -4.685 3.137 -7.407 1.00 51.94 214 ILE A CA 1
ATOM 1772 C C . ILE A 1 214 ? -5.156 4.537 -7.081 1.00 51.94 214 ILE A C 1
ATOM 1774 O O . ILE A 1 214 ? -4.735 5.114 -6.077 1.00 51.94 214 ILE A O 1
ATOM 1778 N N . LYS A 1 215 ? -6.006 5.082 -7.947 1.00 47.72 215 LYS A N 1
ATOM 1779 C CA . LYS A 1 215 ? -6.890 6.168 -7.548 1.00 47.72 215 LYS A CA 1
ATOM 1780 C C . LYS A 1 215 ? -7.943 5.546 -6.635 1.00 47.72 215 LYS A C 1
ATOM 1782 O O . LYS A 1 215 ? -9.036 5.219 -7.067 1.00 47.72 215 LYS A O 1
ATOM 1787 N N . THR A 1 216 ? -7.576 5.267 -5.389 1.00 51.66 216 THR A N 1
ATOM 1788 C CA . THR A 1 216 ? -8.572 5.429 -4.337 1.00 51.66 216 THR A CA 1
ATOM 1789 C C . THR A 1 216 ? -8.719 6.934 -4.227 1.00 51.66 216 THR A C 1
ATOM 1791 O O . THR A 1 216 ? -7.720 7.603 -3.957 1.00 51.66 216 THR A O 1
ATOM 1794 N N . ASP A 1 217 ? -9.910 7.462 -4.483 1.00 50.50 217 ASP A N 1
ATOM 1795 C CA . ASP A 1 217 ? -10.188 8.905 -4.439 1.00 50.50 217 ASP A CA 1
ATOM 1796 C C . ASP A 1 217 ? -9.823 9.552 -3.079 1.00 50.50 217 ASP A C 1
ATOM 1798 O O . ASP A 1 217 ? -9.713 10.768 -2.975 1.00 50.50 217 ASP A O 1
ATOM 1802 N N . ASP A 1 218 ? -9.507 8.729 -2.072 1.00 59.91 218 ASP A N 1
ATOM 1803 C CA . ASP A 1 218 ? -9.091 9.101 -0.718 1.00 59.91 218 ASP A CA 1
ATOM 1804 C C . ASP A 1 218 ? -7.563 9.078 -0.463 1.00 59.91 218 ASP A C 1
ATOM 1806 O O . ASP A 1 218 ? -7.123 9.098 0.692 1.00 59.91 218 ASP A O 1
ATOM 1810 N N . LYS A 1 219 ? -6.704 8.989 -1.492 1.00 71.38 219 LYS A N 1
ATOM 1811 C CA . LYS A 1 219 ? -5.246 8.888 -1.272 1.00 71.38 219 LYS A CA 1
ATOM 1812 C C . LYS A 1 219 ? -4.622 10.221 -0.844 1.00 71.38 219 LYS A C 1
ATOM 1814 O O . LYS A 1 219 ? -4.188 11.024 -1.663 1.00 71.38 219 LYS A O 1
ATOM 1819 N N . VAL A 1 220 ? -4.525 10.407 0.472 1.00 88.25 220 VAL A N 1
ATOM 1820 C CA . VAL A 1 220 ? -3.814 11.525 1.120 1.00 88.25 220 VAL A CA 1
ATOM 1821 C C . VAL A 1 220 ? -2.325 11.559 0.752 1.00 88.25 220 VAL A C 1
ATOM 1823 O O . VAL A 1 220 ? -1.756 12.637 0.590 1.00 88.25 220 VAL A O 1
ATOM 1826 N N . LEU A 1 221 ? -1.698 10.383 0.620 1.00 89.69 221 LEU A N 1
ATOM 1827 C CA . LEU A 1 221 ? -0.267 10.214 0.350 1.00 89.69 221 LEU A CA 1
ATOM 1828 C C . LEU A 1 221 ? -0.035 9.358 -0.903 1.00 89.69 221 LEU A C 1
ATOM 1830 O O . LEU A 1 221 ? -0.782 8.413 -1.179 1.00 89.69 221 LEU A O 1
ATOM 1834 N N . SER A 1 222 ? 1.026 9.672 -1.647 1.00 85.56 222 SER A N 1
ATOM 1835 C CA . SER A 1 222 ? 1.522 8.841 -2.749 1.00 85.56 222 SER A CA 1
ATOM 1836 C C . SER A 1 222 ? 2.230 7.578 -2.231 1.00 85.56 222 SER A C 1
ATOM 1838 O O . SER A 1 222 ? 2.593 7.490 -1.062 1.00 85.56 222 SER A O 1
ATOM 1840 N N . CYS A 1 223 ? 2.477 6.590 -3.099 1.00 81.56 223 CYS A N 1
ATOM 1841 C CA . CYS A 1 223 ? 3.203 5.370 -2.705 1.00 81.56 223 CYS A CA 1
ATOM 1842 C C . CYS A 1 223 ? 4.626 5.678 -2.195 1.00 81.56 223 CYS A C 1
ATOM 1844 O O . CYS A 1 223 ? 5.082 5.104 -1.209 1.00 81.56 223 CYS A O 1
ATOM 1846 N N . GLU A 1 224 ? 5.317 6.620 -2.841 1.00 80.06 224 GLU A N 1
ATOM 1847 C CA . GLU A 1 224 ? 6.650 7.061 -2.420 1.00 80.06 224 GLU A CA 1
ATOM 1848 C C . GLU A 1 224 ? 6.606 7.771 -1.060 1.00 80.06 224 GLU A C 1
ATOM 1850 O O . GLU A 1 224 ? 7.463 7.544 -0.208 1.00 80.06 224 GLU A O 1
ATOM 1855 N N . GLU A 1 225 ? 5.570 8.571 -0.819 1.00 90.81 225 GLU A N 1
ATOM 1856 C CA . GLU A 1 225 ? 5.359 9.260 0.456 1.00 90.81 225 GLU A CA 1
ATOM 1857 C C . GLU A 1 225 ? 5.016 8.295 1.586 1.00 90.81 225 GLU A C 1
ATOM 1859 O O . GLU A 1 225 ? 5.544 8.437 2.686 1.00 90.81 225 GLU A O 1
ATOM 1864 N N . GLU A 1 226 ? 4.190 7.281 1.322 1.00 92.12 226 GLU A N 1
ATOM 1865 C CA . GLU A 1 226 ? 3.925 6.208 2.282 1.00 92.12 226 GLU A CA 1
ATOM 1866 C C . GLU A 1 226 ? 5.211 5.456 2.650 1.00 92.12 226 GLU A C 1
ATOM 1868 O O . GLU A 1 226 ? 5.430 5.148 3.819 1.00 92.12 226 GLU A O 1
ATOM 1873 N N . PHE A 1 227 ? 6.109 5.230 1.688 1.00 87.50 227 PHE A N 1
ATOM 1874 C CA . PHE A 1 227 ? 7.405 4.610 1.956 1.00 87.50 227 PHE A CA 1
ATOM 1875 C C . PHE A 1 227 ? 8.334 5.507 2.790 1.00 87.50 227 PHE A C 1
ATOM 1877 O O . PHE A 1 227 ? 9.005 5.032 3.707 1.00 87.50 227 PHE A O 1
ATOM 1884 N N . LEU A 1 228 ? 8.359 6.818 2.526 1.00 90.00 228 LEU A N 1
ATOM 1885 C CA . LEU A 1 228 ? 9.064 7.776 3.388 1.00 90.00 228 LEU A CA 1
ATOM 1886 C C . LEU A 1 228 ? 8.476 7.793 4.804 1.00 90.00 228 LEU A C 1
ATOM 1888 O O . LEU A 1 228 ? 9.218 7.904 5.780 1.00 90.00 228 LEU A O 1
ATOM 1892 N N . LEU A 1 229 ? 7.156 7.656 4.920 1.00 94.62 229 LEU A N 1
ATOM 1893 C CA . LEU A 1 229 ? 6.466 7.586 6.198 1.00 94.62 229 LEU A CA 1
ATOM 1894 C C . LEU A 1 229 ? 6.811 6.305 6.974 1.00 94.62 229 LEU A C 1
ATOM 1896 O O . LEU A 1 229 ? 7.023 6.390 8.181 1.00 94.62 229 LEU A O 1
ATOM 1900 N N . LEU A 1 230 ? 6.941 5.154 6.302 1.00 93.44 230 LEU A N 1
ATOM 1901 C CA . LEU A 1 230 ? 7.426 3.910 6.918 1.00 93.44 230 LEU A CA 1
ATOM 1902 C C . LEU A 1 230 ? 8.833 4.074 7.498 1.00 93.44 230 LEU A C 1
ATOM 1904 O O . LEU A 1 230 ? 9.056 3.718 8.649 1.00 93.44 230 LEU A O 1
ATOM 1908 N N . LYS A 1 231 ? 9.757 4.688 6.749 1.00 92.25 231 LYS A N 1
ATOM 1909 C CA . LYS A 1 231 ? 11.115 4.972 7.247 1.00 92.25 231 LYS A CA 1
ATOM 1910 C C . LYS A 1 231 ? 11.114 5.893 8.465 1.00 92.25 231 LYS A C 1
ATOM 1912 O O . LYS A 1 231 ? 11.887 5.689 9.395 1.00 92.25 231 LYS A O 1
ATOM 1917 N N . LYS A 1 232 ? 10.247 6.915 8.466 1.00 94.12 232 LYS A N 1
ATOM 1918 C CA . LYS A 1 232 ? 10.059 7.783 9.640 1.00 94.12 232 LYS A CA 1
ATOM 1919 C C . LYS A 1 232 ? 9.529 6.982 10.834 1.00 94.12 232 LYS A C 1
ATOM 1921 O O . LYS A 1 232 ? 10.031 7.158 11.935 1.00 94.12 232 LYS A O 1
ATOM 1926 N N . LEU A 1 233 ? 8.552 6.098 10.619 1.00 93.00 233 LEU A N 1
ATOM 1927 C CA . LEU A 1 233 ? 8.004 5.240 11.672 1.00 93.00 233 LEU A CA 1
ATOM 1928 C C . LEU A 1 233 ? 9.068 4.303 12.256 1.00 93.00 233 LEU A C 1
ATOM 1930 O O . LEU A 1 233 ? 9.163 4.195 13.472 1.00 93.00 233 LEU A O 1
ATOM 1934 N N . GLU A 1 234 ? 9.865 3.656 11.408 1.00 90.88 234 GLU A N 1
ATOM 1935 C CA . GLU A 1 234 ? 10.972 2.789 11.826 1.00 90.88 234 GLU A CA 1
ATOM 1936 C C . GLU A 1 234 ? 11.966 3.550 12.716 1.00 90.88 234 GLU A C 1
ATOM 1938 O O . GLU A 1 234 ? 12.305 3.086 13.803 1.00 90.88 234 GLU A O 1
ATOM 1943 N N . ALA A 1 235 ? 12.372 4.756 12.305 1.00 90.44 235 ALA A N 1
ATOM 1944 C CA . ALA A 1 235 ? 13.264 5.600 13.097 1.00 90.44 235 ALA A CA 1
ATOM 1945 C C . ALA A 1 235 ? 12.657 6.004 14.454 1.00 90.44 235 ALA A C 1
ATOM 1947 O O . ALA A 1 235 ? 13.356 5.993 15.461 1.00 90.44 235 ALA A O 1
ATOM 1948 N N . GLU A 1 236 ? 11.363 6.334 14.492 1.00 89.94 236 GLU A N 1
ATOM 1949 C CA . GLU A 1 236 ? 10.655 6.730 15.719 1.00 89.94 236 GLU A CA 1
ATOM 1950 C C . GLU A 1 236 ? 10.444 5.573 16.699 1.00 89.94 236 GLU A C 1
ATOM 1952 O O . GLU A 1 236 ? 10.478 5.777 17.913 1.00 89.94 236 GLU A O 1
ATOM 1957 N N . VAL A 1 237 ? 10.200 4.361 16.194 1.00 86.94 237 VAL A N 1
ATOM 1958 C CA . VAL A 1 237 ? 10.014 3.175 17.042 1.00 86.94 237 VAL A CA 1
ATOM 1959 C C . VAL A 1 237 ? 11.348 2.668 17.596 1.00 86.94 237 VAL A C 1
ATOM 1961 O O . VAL A 1 237 ? 11.374 2.162 18.714 1.00 86.94 237 VAL A O 1
ATOM 1964 N N . ASN A 1 238 ? 12.445 2.846 16.854 1.00 84.88 238 ASN A N 1
ATOM 1965 C CA . ASN A 1 238 ? 13.785 2.411 17.255 1.00 84.88 238 ASN A CA 1
ATOM 1966 C C . ASN A 1 238 ? 14.585 3.474 18.040 1.00 84.88 238 ASN A C 1
ATOM 1968 O O . ASN A 1 238 ? 15.733 3.220 18.400 1.00 84.88 238 ASN A O 1
ATOM 1972 N N . ASP A 1 239 ? 14.042 4.670 18.294 1.00 86.31 239 ASP A N 1
ATOM 1973 C CA . ASP A 1 239 ? 14.738 5.680 19.101 1.00 86.31 239 ASP A CA 1
ATOM 1974 C C . ASP A 1 239 ? 14.689 5.309 20.590 1.00 86.31 239 ASP A C 1
ATOM 1976 O O . ASP A 1 239 ? 13.666 5.488 21.248 1.00 86.31 239 ASP A O 1
ATOM 1980 N N . ASP A 1 240 ? 15.822 4.871 21.150 1.00 77.75 240 ASP A N 1
ATOM 1981 C CA . ASP A 1 240 ? 15.990 4.524 22.573 1.00 77.75 240 ASP A CA 1
ATOM 1982 C C . ASP A 1 240 ? 15.550 5.635 23.545 1.00 77.75 240 ASP A C 1
ATOM 1984 O O . ASP A 1 240 ? 15.234 5.385 24.716 1.00 77.75 240 ASP A O 1
ATOM 1988 N N . ARG A 1 241 ? 15.539 6.896 23.090 1.00 78.81 241 ARG A N 1
ATOM 1989 C CA . ARG A 1 241 ? 15.062 8.031 23.896 1.00 78.81 241 ARG A CA 1
ATOM 1990 C C . ARG A 1 241 ? 13.545 8.041 24.020 1.00 78.81 241 ARG A C 1
ATOM 1992 O O . ARG A 1 241 ? 13.011 8.515 25.028 1.00 78.81 241 ARG A O 1
ATOM 1999 N N . ASN A 1 242 ? 12.858 7.508 23.021 1.00 71.69 242 ASN A N 1
ATOM 2000 C CA . ASN A 1 242 ? 11.423 7.350 22.988 1.00 71.69 242 ASN A CA 1
ATOM 2001 C C . ASN A 1 242 ? 11.109 5.981 23.603 1.00 71.69 242 ASN A C 1
ATOM 2003 O O . ASN A 1 242 ? 11.124 4.957 22.933 1.00 71.69 242 ASN A O 1
ATOM 2007 N N . ARG A 1 243 ? 10.809 5.943 24.911 1.00 68.44 243 ARG A N 1
ATOM 2008 C CA . ARG A 1 243 ? 10.400 4.719 25.646 1.00 68.44 243 ARG A CA 1
ATOM 2009 C C . ARG A 1 243 ? 9.026 4.181 25.210 1.00 68.44 243 ARG A C 1
ATOM 2011 O O . ARG A 1 243 ? 8.231 3.722 26.035 1.00 68.44 243 ARG A O 1
ATOM 2018 N N . ASN A 1 244 ? 8.702 4.309 23.935 1.00 73.06 244 ASN A N 1
ATOM 2019 C CA . ASN A 1 244 ? 7.489 3.799 23.350 1.00 73.06 244 ASN A CA 1
ATOM 2020 C C . ASN A 1 244 ? 7.599 2.279 23.249 1.00 73.06 244 ASN A C 1
ATOM 2022 O O . ASN A 1 244 ? 8.665 1.708 23.050 1.00 73.06 244 ASN A O 1
ATOM 2026 N N . CYS A 1 245 ? 6.469 1.606 23.417 1.00 83.56 245 CYS A N 1
ATOM 2027 C CA . CYS A 1 245 ? 6.407 0.179 23.158 1.00 83.56 245 CYS A CA 1
ATOM 2028 C C . CYS A 1 245 ? 6.585 -0.056 21.650 1.00 83.56 245 CYS A C 1
ATOM 2030 O O . CYS A 1 245 ? 5.826 0.506 20.863 1.00 83.56 245 CYS A O 1
ATOM 2032 N N . GLY A 1 246 ? 7.532 -0.915 21.263 1.00 80.00 246 GLY A N 1
ATOM 2033 C CA . GLY A 1 246 ? 7.784 -1.287 19.865 1.00 80.00 246 G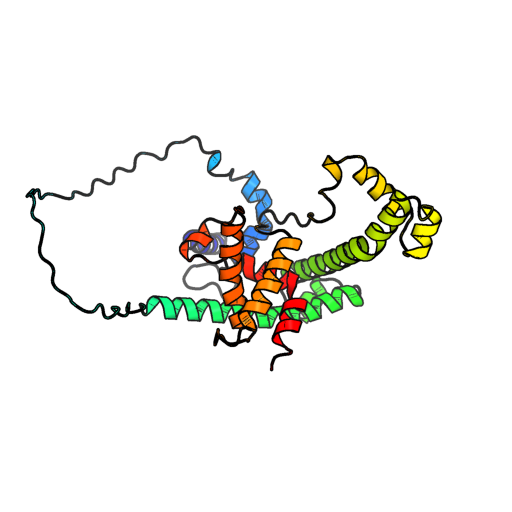LY A CA 1
ATOM 2034 C C . GLY A 1 246 ? 6.781 -2.275 19.261 1.00 80.00 246 GLY A C 1
ATOM 2035 O O . GLY A 1 246 ? 7.005 -2.789 18.172 1.00 80.00 246 GLY A O 1
ATOM 2036 N N . CYS A 1 247 ? 5.674 -2.579 19.950 1.00 87.19 247 CYS A N 1
ATOM 2037 C CA . CYS A 1 247 ? 4.685 -3.512 19.416 1.00 87.19 247 CYS A CA 1
ATOM 2038 C C . CYS A 1 247 ? 3.912 -2.905 18.234 1.00 87.19 247 CYS A C 1
ATOM 2040 O O . CYS A 1 247 ? 3.590 -1.714 18.227 1.00 87.19 247 CYS A O 1
ATOM 2042 N N . ARG A 1 248 ? 3.484 -3.760 17.295 1.00 88.38 248 ARG A N 1
ATOM 2043 C CA . ARG A 1 248 ? 2.726 -3.377 16.089 1.00 88.38 248 ARG A CA 1
ATOM 2044 C C . ARG A 1 248 ? 1.514 -2.484 16.384 1.00 88.38 248 ARG A C 1
ATOM 2046 O O . ARG A 1 248 ? 1.253 -1.535 15.653 1.00 88.38 248 ARG A O 1
ATOM 2053 N N . THR A 1 249 ? 0.797 -2.723 17.490 1.00 91.12 249 THR A N 1
ATOM 2054 C CA . THR A 1 249 ? -0.339 -1.870 17.896 1.00 91.12 249 THR A CA 1
ATOM 2055 C C . THR A 1 249 ? 0.104 -0.437 18.206 1.00 91.12 249 THR A C 1
ATOM 2057 O O . THR A 1 249 ? -0.524 0.509 17.735 1.00 91.12 249 THR A O 1
ATOM 2060 N N . CYS A 1 250 ? 1.172 -0.261 18.987 1.00 89.88 250 CYS A N 1
ATOM 2061 C CA . CYS A 1 250 ? 1.703 1.057 19.334 1.00 89.88 250 CYS A CA 1
ATOM 2062 C C . CYS A 1 250 ? 2.313 1.754 18.116 1.00 89.88 250 CYS A C 1
ATOM 2064 O O . CYS A 1 250 ? 2.036 2.934 17.907 1.00 89.88 250 CYS A O 1
ATOM 2066 N N . SER A 1 251 ? 3.031 1.022 17.263 1.00 91.19 251 SER A N 1
ATOM 2067 C CA . SER A 1 251 ? 3.574 1.547 16.007 1.00 91.19 251 SER A CA 1
ATOM 2068 C C . SER A 1 251 ? 2.474 2.104 15.103 1.00 91.19 251 SER A C 1
ATOM 2070 O O . SER A 1 251 ? 2.583 3.225 14.610 1.00 91.19 251 SER A O 1
ATOM 2072 N N . LEU A 1 252 ? 1.348 1.397 14.958 1.00 93.44 252 LEU A N 1
ATOM 2073 C CA . LEU A 1 252 ? 0.207 1.902 14.189 1.00 93.44 252 LEU A CA 1
ATOM 2074 C C . LEU A 1 252 ? -0.443 3.141 14.825 1.00 93.44 252 LEU A C 1
ATOM 2076 O O . LEU A 1 252 ? -0.940 4.009 14.110 1.00 93.44 252 LEU A O 1
ATOM 2080 N N . GLN A 1 253 ? -0.419 3.286 16.152 1.00 92.88 253 GLN A N 1
ATOM 2081 C CA . GLN A 1 253 ? -0.870 4.527 16.792 1.00 92.88 253 GLN A CA 1
ATOM 2082 C C . GLN A 1 253 ? 0.059 5.705 16.496 1.00 92.88 253 GLN A C 1
ATOM 2084 O O . GLN A 1 253 ? -0.425 6.805 16.217 1.00 92.88 253 GLN A O 1
ATOM 2089 N N . ILE A 1 254 ? 1.373 5.483 16.549 1.00 93.50 254 ILE A N 1
ATOM 2090 C CA . ILE A 1 254 ? 2.387 6.490 16.210 1.00 93.50 254 ILE A CA 1
ATOM 2091 C C . ILE A 1 254 ? 2.230 6.899 14.744 1.00 93.50 254 ILE A C 1
ATOM 2093 O O . ILE A 1 254 ? 2.140 8.088 14.440 1.00 93.50 254 ILE A O 1
ATOM 2097 N N . LEU A 1 255 ? 2.065 5.922 13.850 1.00 95.75 255 LEU A N 1
ATOM 2098 C CA . LEU A 1 255 ? 1.881 6.135 12.419 1.00 95.75 255 LEU A CA 1
ATOM 2099 C C . LEU A 1 255 ? 0.739 7.110 12.104 1.00 95.75 255 LEU A C 1
ATOM 2101 O O . LEU A 1 255 ? 0.890 7.958 11.231 1.00 95.75 255 LEU A O 1
ATOM 2105 N N . ARG A 1 256 ? -0.383 7.058 12.835 1.00 96.44 256 ARG A N 1
ATOM 2106 C CA . ARG A 1 256 ? -1.491 8.011 12.633 1.00 96.44 256 ARG A CA 1
ATOM 2107 C C . ARG A 1 256 ? -1.083 9.461 12.892 1.00 96.44 256 ARG A C 1
ATOM 2109 O O . ARG A 1 256 ? -1.559 10.357 12.198 1.00 96.44 256 ARG A O 1
ATOM 2116 N N . HIS A 1 257 ? -0.238 9.698 13.893 1.00 96.38 257 HIS A N 1
ATOM 2117 C CA . HIS A 1 257 ? 0.274 11.035 14.199 1.00 96.38 257 HIS A CA 1
ATOM 2118 C C . HIS A 1 257 ? 1.272 11.475 13.126 1.00 96.38 257 HIS A C 1
ATOM 2120 O O . HIS A 1 257 ? 1.141 12.575 12.586 1.00 96.38 257 HIS A O 1
ATOM 2126 N N . LEU A 1 258 ? 2.198 10.584 12.755 1.00 96.62 258 LEU A N 1
ATOM 2127 C CA . LEU A 1 258 ? 3.190 10.848 11.714 1.00 96.62 258 LEU A CA 1
ATOM 2128 C C . LEU A 1 258 ? 2.535 11.155 10.366 1.00 96.62 258 LEU A C 1
ATOM 2130 O O . LEU A 1 258 ? 2.963 12.074 9.679 1.00 96.62 258 LEU A O 1
ATOM 2134 N N . ALA A 1 259 ? 1.476 10.434 9.998 1.00 97.38 259 ALA A N 1
ATOM 2135 C CA . ALA A 1 259 ? 0.743 10.657 8.757 1.00 97.38 259 ALA A CA 1
ATOM 2136 C C . ALA A 1 259 ? 0.139 12.065 8.692 1.00 97.38 259 ALA A C 1
ATOM 2138 O O . ALA A 1 259 ? 0.279 12.756 7.683 1.00 97.38 259 ALA A O 1
ATOM 2139 N N . TYR A 1 260 ? -0.488 12.515 9.784 1.00 97.81 260 TYR A N 1
ATOM 2140 C CA . TYR A 1 260 ? -1.024 13.871 9.881 1.00 97.81 260 TYR A CA 1
ATOM 2141 C C . TYR A 1 260 ? 0.085 14.925 9.796 1.00 97.81 260 TYR A C 1
ATOM 2143 O O . TYR A 1 260 ? -0.022 15.863 9.009 1.00 97.81 260 TYR A O 1
ATOM 2151 N N . GLN A 1 261 ? 1.169 14.757 10.560 1.00 98.00 261 GLN A N 1
ATOM 2152 C CA . GLN A 1 261 ? 2.311 15.675 10.523 1.00 98.00 261 GLN A CA 1
ATOM 2153 C C . GLN A 1 261 ? 2.914 15.757 9.121 1.00 98.00 261 GLN A C 1
ATOM 2155 O O . GLN A 1 261 ? 3.080 16.851 8.588 1.00 98.00 261 GLN A O 1
ATOM 2160 N N . PHE A 1 262 ? 3.140 14.608 8.484 1.00 97.00 262 PHE A N 1
ATOM 2161 C CA . PHE A 1 262 ? 3.657 14.524 7.125 1.00 97.00 262 PHE A CA 1
ATOM 2162 C C . PHE A 1 262 ? 2.748 15.257 6.134 1.00 97.00 262 PHE A C 1
ATOM 2164 O O . PHE A 1 262 ? 3.239 16.019 5.298 1.00 97.00 262 PHE A O 1
ATOM 2171 N N . ALA A 1 263 ? 1.430 15.065 6.235 1.00 96.44 263 ALA A N 1
ATOM 2172 C CA . ALA A 1 263 ? 0.464 15.729 5.370 1.00 96.44 263 ALA A CA 1
ATOM 2173 C C . ALA A 1 263 ? 0.484 17.258 5.554 1.00 96.44 263 ALA A C 1
ATOM 2175 O O . ALA A 1 263 ? 0.482 17.992 4.567 1.00 96.44 263 ALA A O 1
ATOM 2176 N N . VAL A 1 264 ? 0.572 17.749 6.794 1.00 97.31 264 VAL A N 1
ATOM 2177 C CA . VAL A 1 264 ? 0.669 19.187 7.099 1.00 97.31 264 VAL A CA 1
ATOM 2178 C C . VAL A 1 264 ? 1.980 19.787 6.583 1.00 97.31 264 VAL A C 1
ATOM 2180 O O . VAL A 1 264 ? 1.950 20.788 5.868 1.00 97.31 264 VAL A O 1
ATOM 2183 N N . GLU A 1 265 ? 3.119 19.169 6.901 1.00 97.12 265 GLU A N 1
ATOM 2184 C CA . GLU A 1 265 ? 4.461 19.621 6.500 1.00 97.12 265 GLU A CA 1
ATOM 2185 C C . GLU A 1 265 ? 4.589 19.746 4.978 1.00 97.12 265 GLU A C 1
ATOM 2187 O O . GLU A 1 265 ? 5.130 20.726 4.465 1.00 97.12 265 GLU A O 1
ATOM 2192 N N . ASN A 1 266 ? 4.031 18.776 4.251 1.00 94.88 266 ASN A N 1
ATOM 2193 C CA . ASN A 1 266 ? 4.099 18.710 2.793 1.00 94.88 266 ASN A CA 1
ATOM 2194 C C . ASN A 1 266 ? 2.895 19.369 2.100 1.00 94.88 266 ASN A C 1
ATOM 2196 O O . ASN A 1 266 ? 2.725 19.203 0.891 1.00 94.88 266 ASN A O 1
ATOM 2200 N N . LYS A 1 267 ? 2.059 20.112 2.843 1.00 95.94 267 LYS A N 1
ATOM 2201 C CA . LYS A 1 267 ? 0.870 20.824 2.332 1.00 95.94 267 LYS A CA 1
ATOM 2202 C C . LYS A 1 267 ? -0.065 19.924 1.510 1.00 95.94 267 LYS A C 1
ATOM 2204 O O . LYS A 1 267 ? -0.610 20.341 0.488 1.00 95.94 267 LYS A O 1
ATOM 2209 N N . LYS A 1 268 ? -0.227 18.673 1.940 1.00 93.62 268 LYS A N 1
ATOM 2210 C CA . LYS A 1 268 ? -1.127 17.701 1.315 1.00 93.62 268 LYS A CA 1
ATOM 2211 C C . LYS A 1 268 ? -2.576 18.022 1.634 1.00 93.62 268 LYS A C 1
ATOM 2213 O O . LYS A 1 268 ? -2.889 18.590 2.678 1.00 93.62 268 LYS A O 1
ATOM 2218 N N . GLN A 1 269 ? -3.463 17.626 0.728 1.00 93.06 269 GLN A N 1
ATOM 2219 C CA . GLN A 1 269 ? -4.890 17.594 1.016 1.00 93.06 269 GLN A CA 1
ATOM 2220 C C . GLN A 1 269 ? -5.191 16.348 1.848 1.00 93.06 269 GLN A C 1
ATOM 2222 O O . GLN A 1 269 ? -4.723 15.258 1.532 1.00 93.06 269 GLN A O 1
ATOM 2227 N N . TYR A 1 270 ? -5.958 16.518 2.918 1.00 94.19 270 TYR A N 1
ATOM 2228 C CA . TYR A 1 270 ? -6.368 15.432 3.799 1.00 94.19 270 TYR A CA 1
ATOM 2229 C C . TYR A 1 270 ? -7.766 15.708 4.371 1.00 94.19 270 TYR A C 1
ATOM 2231 O O . TYR A 1 270 ? -8.208 16.864 4.381 1.00 94.19 270 TYR A O 1
ATOM 2239 N N . PRO A 1 271 ? -8.483 14.674 4.851 1.00 93.88 271 PRO A N 1
ATOM 2240 C CA . PRO A 1 271 ? -9.802 14.847 5.446 1.00 93.88 271 PRO A CA 1
ATOM 2241 C C . PRO A 1 271 ? -9.774 15.809 6.636 1.00 93.88 271 PRO A C 1
ATOM 2243 O O . PRO A 1 271 ? -8.968 15.663 7.555 1.00 93.88 271 PRO A O 1
ATOM 2246 N N . SER A 1 272 ? -10.716 16.754 6.685 1.00 93.94 272 SER A N 1
ATOM 2247 C CA . SER A 1 272 ? -10.810 17.734 7.780 1.00 93.94 272 SER A CA 1
ATOM 2248 C C . SER A 1 272 ? -10.948 17.083 9.162 1.00 93.94 272 SER A C 1
ATOM 2250 O O . SER A 1 272 ? -10.505 17.656 10.156 1.00 93.94 272 SER A O 1
ATOM 2252 N N . ALA A 1 273 ? -11.486 15.860 9.226 1.00 93.56 273 ALA A N 1
ATOM 2253 C CA . ALA A 1 273 ? -11.579 15.057 10.441 1.00 93.56 273 ALA A CA 1
ATOM 2254 C C . ALA A 1 273 ? -10.218 14.802 11.117 1.00 93.56 273 ALA A C 1
ATOM 2256 O O . ALA A 1 273 ? -10.179 14.651 12.341 1.00 93.56 273 ALA A O 1
ATOM 2257 N N . TRP A 1 274 ? -9.108 14.807 10.366 1.00 95.75 274 TRP A N 1
ATOM 2258 C CA . TRP A 1 274 ? -7.770 14.633 10.936 1.00 95.75 274 TRP A CA 1
ATOM 2259 C C . TRP A 1 274 ? -7.388 15.790 11.870 1.00 95.75 274 TRP A C 1
ATOM 2261 O O . TRP A 1 274 ? -6.689 15.577 12.860 1.00 95.75 274 TRP A O 1
ATOM 2271 N N . ASN A 1 275 ? -7.905 17.001 11.626 1.00 96.50 275 ASN A N 1
ATOM 2272 C CA . ASN A 1 275 ? -7.613 18.185 12.442 1.00 96.50 275 ASN A CA 1
ATOM 2273 C C . ASN A 1 275 ? -8.180 18.090 13.862 1.00 96.50 275 ASN A C 1
ATOM 2275 O O . ASN A 1 275 ? -7.589 18.643 14.788 1.00 96.50 275 ASN A O 1
ATOM 2279 N N . ASN A 1 276 ? -9.290 17.367 14.051 1.00 93.00 276 ASN A N 1
ATOM 2280 C CA . ASN A 1 276 ? -9.986 17.288 15.340 1.00 93.00 276 ASN A CA 1
ATOM 2281 C C . ASN A 1 276 ? -9.089 16.727 16.446 1.00 93.00 276 ASN A C 1
ATOM 2283 O O . ASN A 1 276 ? -9.140 17.180 17.585 1.00 93.00 276 ASN A O 1
ATOM 2287 N N . ASN A 1 277 ? -8.265 15.741 16.093 1.00 93.12 277 ASN A N 1
ATOM 2288 C CA . ASN A 1 277 ? -7.375 15.053 17.024 1.00 93.12 277 ASN A CA 1
ATOM 2289 C C . ASN A 1 277 ? -5.903 15.120 16.589 1.00 93.12 277 ASN A C 1
ATOM 2291 O O . ASN A 1 277 ? -5.060 14.515 17.244 1.00 93.12 277 ASN A O 1
ATOM 2295 N N . LYS A 1 278 ? -5.595 15.837 15.496 1.00 96.62 278 LYS A N 1
ATOM 2296 C CA . LYS A 1 278 ? -4.262 15.916 14.872 1.00 96.62 278 LYS A CA 1
ATOM 2297 C C . LYS A 1 278 ? -3.659 14.540 14.564 1.00 96.62 278 LYS A C 1
ATOM 2299 O O . LYS A 1 278 ? -2.480 14.295 14.801 1.00 96.62 278 LYS A O 1
ATOM 2304 N N . VAL A 1 279 ? -4.495 13.634 14.066 1.00 96.25 279 VAL A N 1
ATOM 2305 C CA . VAL A 1 279 ? -4.121 12.265 13.693 1.00 96.25 279 VAL A CA 1
ATOM 2306 C C . VAL A 1 279 ? -4.907 11.830 12.474 1.00 96.25 279 VAL A C 1
ATOM 2308 O O . VAL A 1 279 ? -6.054 12.241 12.303 1.00 96.25 279 VAL A O 1
ATOM 2311 N N . ALA A 1 280 ? -4.324 10.941 11.677 1.00 95.19 280 ALA A N 1
ATOM 2312 C CA . ALA A 1 280 ? -5.056 10.262 10.624 1.00 95.19 280 ALA A CA 1
ATOM 2313 C C . ALA A 1 280 ? -6.249 9.487 11.178 1.00 95.19 280 ALA A C 1
ATOM 2315 O O . ALA A 1 280 ? -6.186 8.961 12.290 1.00 95.19 280 ALA A O 1
ATOM 2316 N N . ASP A 1 281 ? -7.349 9.413 10.436 1.00 92.75 281 ASP A N 1
ATOM 2317 C CA . ASP A 1 281 ? -8.477 8.570 10.819 1.00 92.75 281 ASP A CA 1
ATOM 2318 C C . ASP A 1 281 ? -8.135 7.075 10.711 1.00 92.75 281 ASP A C 1
ATOM 2320 O O . ASP A 1 281 ? -7.065 6.665 10.254 1.00 92.75 281 ASP A O 1
ATOM 2324 N N . GLU A 1 282 ? -9.034 6.252 11.235 1.00 90.31 282 GLU A N 1
ATOM 2325 C CA . GLU A 1 282 ? -8.838 4.811 11.257 1.00 90.31 282 GLU A CA 1
ATOM 2326 C C . GLU A 1 282 ? -8.928 4.193 9.868 1.00 90.31 282 GLU A C 1
ATOM 2328 O O . GLU A 1 282 ? -8.125 3.327 9.556 1.00 90.31 282 GLU A O 1
ATOM 2333 N N . VAL A 1 283 ? -9.836 4.665 9.014 1.00 89.00 283 VAL A N 1
ATOM 2334 C CA . VAL A 1 283 ? -10.015 4.116 7.664 1.00 89.00 283 VAL A CA 1
ATOM 2335 C C . VAL A 1 283 ? -8.708 4.204 6.889 1.00 89.00 283 VAL A C 1
ATOM 2337 O O . VAL A 1 283 ? -8.256 3.210 6.319 1.00 89.00 283 VAL A O 1
ATOM 2340 N N . TRP A 1 284 ? -8.059 5.367 6.943 1.00 92.69 284 TRP A N 1
ATOM 2341 C CA . TRP A 1 284 ? -6.749 5.560 6.343 1.00 92.69 284 TRP A CA 1
ATOM 2342 C C . TRP A 1 284 ? -5.700 4.609 6.933 1.00 92.69 284 TRP A C 1
ATOM 2344 O O . TRP A 1 284 ? -4.958 3.983 6.174 1.00 92.69 284 TRP A O 1
ATOM 2354 N N . LEU A 1 285 ? -5.662 4.455 8.264 1.00 94.19 285 LEU A N 1
ATOM 2355 C CA . LEU A 1 285 ? -4.695 3.582 8.938 1.00 94.19 285 LEU A CA 1
ATOM 2356 C C . LEU A 1 285 ? -4.844 2.121 8.498 1.00 94.19 285 LEU A C 1
ATOM 2358 O O . LEU A 1 285 ? -3.844 1.486 8.175 1.00 94.19 285 LEU A O 1
ATOM 2362 N N . LEU A 1 286 ? -6.071 1.591 8.478 1.00 88.88 286 LEU A N 1
ATOM 2363 C CA . LEU A 1 286 ? -6.326 0.197 8.103 1.00 88.88 286 LEU A CA 1
ATOM 2364 C C . LEU A 1 286 ? -5.924 -0.050 6.649 1.00 88.88 286 LEU A C 1
ATOM 2366 O O . LEU A 1 286 ? -5.273 -1.041 6.338 1.00 88.88 286 LEU A O 1
ATOM 2370 N N . GLN A 1 287 ? -6.254 0.879 5.750 1.00 88.50 287 GLN A N 1
ATOM 2371 C CA . GLN A 1 287 ? -5.874 0.758 4.348 1.00 88.50 287 GLN A CA 1
ATOM 2372 C C . GLN A 1 287 ? -4.358 0.868 4.136 1.00 88.50 287 GLN A C 1
ATOM 2374 O O . GLN A 1 287 ? -3.812 0.157 3.291 1.00 88.50 287 GLN A O 1
ATOM 2379 N N . PHE A 1 288 ? -3.682 1.752 4.875 1.00 92.31 288 PHE A N 1
ATOM 2380 C CA . PHE A 1 288 ? -2.223 1.853 4.860 1.00 92.31 288 PHE A CA 1
ATOM 2381 C C . PHE A 1 288 ? -1.593 0.543 5.331 1.00 92.31 288 PHE A C 1
ATOM 2383 O O . PHE A 1 288 ? -0.725 -0.001 4.654 1.00 92.31 288 PHE A O 1
ATOM 2390 N N . GLU A 1 289 ? -2.070 0.010 6.455 1.00 93.12 289 GLU A N 1
ATOM 2391 C CA . GLU A 1 289 ? -1.598 -1.256 7.000 1.00 93.12 289 GLU A CA 1
ATOM 2392 C C . GLU A 1 289 ? -1.811 -2.394 5.996 1.00 93.12 289 GLU A C 1
ATOM 2394 O O . GLU A 1 289 ? -0.869 -3.122 5.716 1.00 93.12 289 GLU A O 1
ATOM 2399 N N . MET A 1 290 ? -2.969 -2.483 5.331 1.00 89.62 290 MET A N 1
ATOM 2400 C CA . MET A 1 290 ? -3.179 -3.502 4.297 1.00 89.62 290 MET A CA 1
ATOM 2401 C C . MET A 1 290 ? -2.183 -3.389 3.137 1.00 89.62 290 MET A C 1
ATOM 2403 O O . MET A 1 290 ? -1.790 -4.414 2.575 1.00 89.62 290 MET A O 1
ATOM 2407 N N . ARG A 1 291 ? -1.784 -2.169 2.749 1.00 89.19 291 ARG A N 1
ATOM 2408 C CA . ARG A 1 291 ? -0.796 -1.945 1.680 1.00 89.19 291 ARG A CA 1
ATOM 2409 C C . ARG A 1 291 ? 0.612 -2.349 2.089 1.00 89.19 291 ARG A C 1
ATOM 2411 O O . ARG A 1 291 ? 1.339 -2.864 1.240 1.00 89.19 291 ARG A O 1
ATOM 2418 N N . HIS A 1 292 ? 0.959 -2.142 3.355 1.00 90.31 292 HIS A N 1
ATOM 2419 C CA . HIS A 1 292 ? 2.319 -2.273 3.884 1.00 90.31 292 HIS A CA 1
ATOM 2420 C C . HIS A 1 292 ? 2.439 -3.332 4.987 1.00 90.31 292 HIS A C 1
ATOM 2422 O O . HIS A 1 292 ? 3.326 -3.238 5.830 1.00 90.31 292 HIS A O 1
ATOM 2428 N N . SER A 1 293 ? 1.535 -4.320 5.023 1.00 89.50 293 SER A N 1
ATOM 2429 C CA . SER A 1 293 ? 1.468 -5.282 6.136 1.00 89.50 293 SER A CA 1
ATOM 2430 C C . SER A 1 293 ? 2.761 -6.078 6.270 1.00 89.50 293 SER A C 1
ATOM 2432 O O . SER A 1 293 ? 3.214 -6.300 7.384 1.00 89.50 293 SER A O 1
ATOM 2434 N N . ILE A 1 294 ? 3.384 -6.428 5.140 1.00 84.06 294 ILE A N 1
ATOM 2435 C CA . ILE A 1 294 ? 4.651 -7.162 5.088 1.00 84.06 294 ILE A CA 1
ATOM 2436 C C . ILE A 1 294 ? 5.773 -6.323 5.703 1.00 84.06 294 ILE A C 1
ATOM 2438 O O . ILE A 1 294 ? 6.421 -6.784 6.633 1.00 84.06 294 ILE A O 1
ATOM 2442 N N . GLU A 1 295 ? 5.957 -5.081 5.245 1.00 87.19 295 GLU A N 1
ATOM 2443 C CA . GLU A 1 295 ? 6.989 -4.179 5.772 1.00 87.19 295 GLU A CA 1
ATOM 2444 C C . GLU A 1 295 ? 6.793 -3.928 7.265 1.00 87.19 295 GLU A C 1
ATOM 2446 O O . GLU A 1 295 ? 7.734 -3.984 8.048 1.00 87.19 295 GLU A O 1
ATOM 2451 N N . ILE A 1 296 ? 5.548 -3.671 7.669 1.00 87.50 296 ILE A N 1
ATOM 2452 C CA . ILE A 1 296 ? 5.187 -3.446 9.067 1.00 87.50 296 ILE A CA 1
ATOM 2453 C C . ILE A 1 296 ? 5.523 -4.689 9.900 1.00 87.50 296 ILE A C 1
ATOM 2455 O O . ILE A 1 296 ? 6.140 -4.552 10.950 1.00 87.50 296 ILE A O 1
ATOM 2459 N N . SER A 1 297 ? 5.159 -5.890 9.454 1.00 84.25 297 SER A N 1
ATOM 2460 C CA . SER A 1 297 ? 5.506 -7.128 10.159 1.00 84.25 297 SER A CA 1
ATOM 2461 C C . SER A 1 297 ? 7.019 -7.325 10.267 1.00 84.25 297 SER A C 1
ATOM 2463 O O . SER A 1 297 ? 7.518 -7.561 11.362 1.00 84.25 297 SER A O 1
ATOM 2465 N N . GLU A 1 298 ? 7.767 -7.138 9.178 1.00 83.25 298 GLU A N 1
ATOM 2466 C CA . GLU A 1 298 ? 9.230 -7.281 9.173 1.00 83.25 298 GLU A CA 1
ATOM 2467 C C . GLU A 1 298 ? 9.915 -6.341 10.177 1.00 83.25 298 GLU A C 1
ATOM 2469 O O . GLU A 1 298 ? 10.832 -6.761 10.883 1.00 83.25 298 GLU A O 1
ATOM 2474 N N . TYR A 1 299 ? 9.445 -5.097 10.303 1.00 79.12 299 TYR A N 1
ATOM 2475 C CA . TYR A 1 299 ? 10.009 -4.142 11.261 1.00 79.12 299 TYR A CA 1
ATOM 2476 C C . TYR A 1 299 ? 9.742 -4.496 12.726 1.00 79.12 299 TYR A C 1
ATOM 2478 O O . TYR A 1 299 ? 10.549 -4.158 13.593 1.00 79.12 299 TYR A O 1
ATOM 2486 N N . PHE A 1 300 ? 8.608 -5.133 13.029 1.00 72.25 300 PHE A N 1
ATOM 2487 C CA . PHE A 1 300 ? 8.151 -5.302 14.413 1.00 72.25 300 PHE A CA 1
ATOM 2488 C C . PHE A 1 300 ? 8.269 -6.735 14.942 1.00 72.25 300 PHE A C 1
ATOM 2490 O O . PHE A 1 300 ? 8.275 -6.913 16.158 1.00 72.25 300 PHE A O 1
ATOM 2497 N N . ASP A 1 301 ? 8.444 -7.730 14.070 1.00 67.06 301 ASP A N 1
ATOM 2498 C CA . ASP A 1 301 ? 8.667 -9.126 14.466 1.00 67.06 301 ASP A CA 1
ATOM 2499 C C . ASP A 1 301 ? 10.154 -9.436 14.750 1.00 67.06 301 ASP A C 1
ATOM 2501 O O . ASP A 1 301 ? 10.459 -10.447 15.374 1.00 67.06 301 ASP A O 1
ATOM 2505 N N . MET A 1 302 ? 11.090 -8.564 14.346 1.00 55.12 302 MET A N 1
ATOM 2506 C CA . MET A 1 302 ? 12.538 -8.727 14.592 1.00 55.12 302 MET A CA 1
ATOM 2507 C C . MET A 1 302 ? 13.025 -8.159 15.939 1.00 55.12 302 MET A C 1
ATOM 2509 O O . MET A 1 302 ? 14.179 -8.370 16.307 1.00 55.12 302 MET A O 1
ATOM 2513 N N . ASN A 1 303 ? 12.167 -7.438 16.667 1.00 47.66 303 ASN A N 1
ATOM 2514 C CA . ASN A 1 303 ? 12.505 -6.728 17.910 1.00 47.66 303 ASN A CA 1
ATOM 2515 C C . ASN A 1 303 ? 11.890 -7.370 19.175 1.00 47.66 303 ASN A C 1
ATOM 2517 O O . ASN A 1 303 ? 11.791 -6.714 20.216 1.00 47.66 303 ASN A O 1
ATOM 2521 N N . VAL A 1 304 ? 11.458 -8.634 19.086 1.00 43.00 304 VAL A N 1
ATOM 2522 C CA . VAL A 1 304 ? 10.983 -9.469 20.210 1.00 43.00 304 VAL A CA 1
ATOM 2523 C C . VAL A 1 304 ? 11.994 -10.575 20.475 1.00 43.00 304 VAL A C 1
ATOM 2525 O O . VAL A 1 304 ? 12.300 -10.801 21.667 1.00 43.00 304 VAL A O 1
#

Organism: NCBI:txid488582

Radius of gyration: 26.66 Å; chains: 1; bounding box: 63×74×70 Å